Protein AF-A0A7X7YEC4-F1 (afdb_monomer_lite)

Structure (mmCIF, N/CA/C/O backbone):
data_AF-A0A7X7YEC4-F1
#
_entry.id   AF-A0A7X7YEC4-F1
#
loop_
_atom_site.group_PDB
_atom_site.id
_atom_site.type_symbol
_atom_site.label_atom_id
_atom_site.label_alt_id
_atom_site.label_comp_id
_atom_site.label_asym_id
_atom_site.label_entity_id
_atom_site.label_seq_id
_atom_site.pdbx_PDB_ins_code
_atom_site.Cartn_x
_atom_site.Cartn_y
_atom_site.Cartn_z
_atom_site.occupancy
_atom_site.B_iso_or_equiv
_atom_site.auth_seq_id
_atom_site.auth_comp_id
_atom_site.auth_asym_id
_atom_site.auth_atom_id
_atom_site.pdbx_PDB_model_num
ATOM 1 N N . MET A 1 1 ? -39.921 -68.768 -5.095 1.00 41.00 1 MET A N 1
ATOM 2 C CA . MET A 1 1 ? -39.157 -67.641 -5.674 1.00 41.00 1 MET A CA 1
ATOM 3 C C . MET A 1 1 ? -39.566 -66.371 -4.944 1.00 41.00 1 MET A C 1
ATOM 5 O O . MET A 1 1 ? -40.728 -65.997 -5.016 1.00 41.00 1 MET A O 1
ATOM 9 N N . ALA A 1 2 ? -38.664 -65.805 -4.141 1.00 40.72 2 ALA A N 1
ATOM 10 C CA . ALA A 1 2 ? -38.937 -64.683 -3.244 1.00 40.72 2 ALA A CA 1
ATOM 11 C C . ALA A 1 2 ? -38.769 -63.335 -3.966 1.00 40.72 2 ALA A C 1
ATOM 13 O O . ALA A 1 2 ? -37.794 -63.126 -4.684 1.00 40.72 2 ALA A O 1
ATOM 14 N N . VAL A 1 3 ? -39.729 -62.431 -3.761 1.00 44.09 3 VAL A N 1
ATOM 15 C CA . VAL A 1 3 ? -39.758 -61.070 -4.314 1.00 44.09 3 VAL A CA 1
ATOM 16 C C . VAL A 1 3 ? -38.951 -60.148 -3.398 1.00 44.09 3 VAL A C 1
ATOM 18 O O . VAL A 1 3 ? -39.354 -59.895 -2.265 1.00 44.09 3 VAL A O 1
ATOM 21 N N . ILE A 1 4 ? -37.818 -59.635 -3.880 1.00 48.47 4 ILE A N 1
ATOM 22 C CA . ILE A 1 4 ? -36.978 -58.679 -3.146 1.00 48.47 4 ILE A CA 1
ATOM 23 C C . ILE A 1 4 ? -37.449 -57.263 -3.507 1.00 48.47 4 ILE A C 1
ATOM 25 O O . ILE A 1 4 ? -37.253 -56.793 -4.627 1.00 48.47 4 ILE A O 1
ATOM 29 N N . ARG A 1 5 ? -38.119 -56.587 -2.566 1.00 48.16 5 ARG A N 1
ATOM 30 C CA . ARG A 1 5 ? -38.525 -55.177 -2.687 1.00 48.16 5 ARG A CA 1
ATOM 31 C C . ARG A 1 5 ? -37.297 -54.277 -2.506 1.00 48.16 5 ARG A C 1
ATOM 33 O 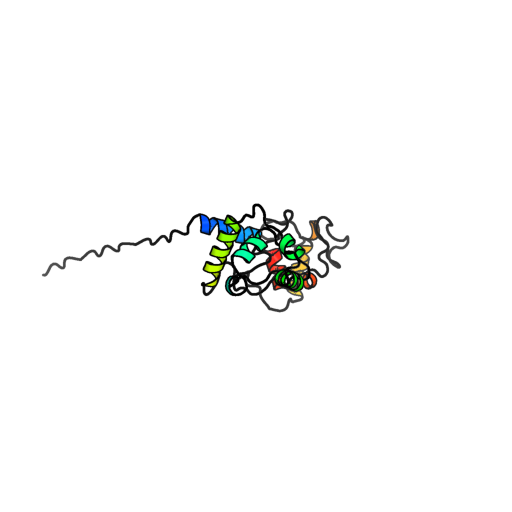O . ARG A 1 5 ? -36.732 -54.221 -1.420 1.00 48.16 5 ARG A O 1
ATOM 40 N N . GLY A 1 6 ? -36.895 -53.576 -3.566 1.00 44.16 6 GLY A N 1
ATOM 41 C CA . GLY A 1 6 ? -35.805 -52.599 -3.538 1.00 44.16 6 GLY A CA 1
ATOM 42 C C . GLY A 1 6 ? -36.186 -51.332 -2.768 1.00 44.16 6 GLY A C 1
ATOM 43 O O . GLY A 1 6 ? -37.121 -50.625 -3.143 1.00 44.16 6 GLY A O 1
ATOM 44 N N . ALA A 1 7 ? -35.452 -51.040 -1.695 1.0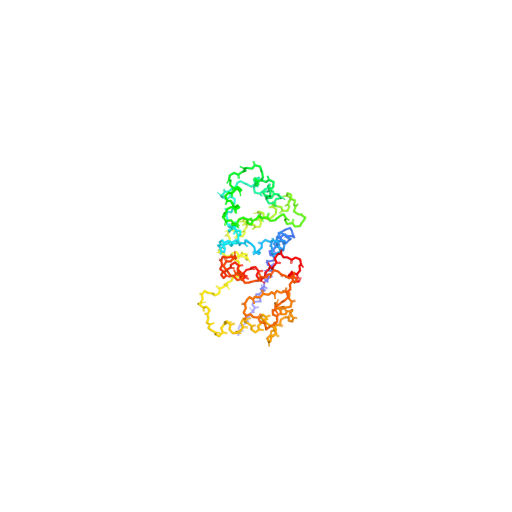0 52.66 7 ALA A N 1
ATOM 45 C CA . ALA A 1 7 ? -35.546 -49.787 -0.956 1.00 52.66 7 ALA A CA 1
ATOM 46 C C . ALA A 1 7 ? -34.866 -48.662 -1.755 1.00 52.66 7 ALA A C 1
ATOM 48 O O . ALA A 1 7 ? -33.662 -48.698 -2.007 1.00 52.66 7 ALA A O 1
ATOM 49 N N . ARG A 1 8 ? -35.647 -47.663 -2.175 1.00 54.94 8 ARG A N 1
ATOM 50 C CA . ARG A 1 8 ? -35.142 -46.446 -2.822 1.00 54.94 8 ARG A CA 1
ATOM 51 C C . ARG A 1 8 ? -34.630 -45.505 -1.732 1.00 54.94 8 ARG A C 1
ATOM 53 O O . ARG A 1 8 ? -35.426 -44.878 -1.041 1.00 54.94 8 ARG A O 1
ATOM 60 N N . TRP A 1 9 ? -33.314 -45.421 -1.575 1.00 53.31 9 TRP A N 1
ATOM 61 C CA . TRP A 1 9 ? -32.673 -44.423 -0.722 1.00 53.31 9 TRP A CA 1
ATOM 62 C C . TRP A 1 9 ? -32.747 -43.062 -1.418 1.00 53.31 9 TRP A C 1
ATOM 64 O O . TRP A 1 9 ? -32.084 -42.832 -2.428 1.00 53.31 9 TRP A O 1
ATOM 74 N N . ALA A 1 10 ? -33.600 -42.174 -0.912 1.00 52.94 10 ALA A N 1
ATOM 75 C CA . ALA A 1 10 ? -33.627 -40.781 -1.330 1.00 52.94 10 ALA A CA 1
ATOM 76 C C . ALA A 1 10 ? -32.397 -40.073 -0.740 1.00 52.94 10 ALA A C 1
ATOM 78 O O . ALA A 1 10 ? -32.320 -39.846 0.465 1.00 52.94 10 ALA A O 1
ATOM 79 N N . VAL A 1 11 ? -31.420 -39.753 -1.587 1.00 54.28 11 VAL A N 1
ATOM 80 C CA . VAL A 1 11 ? -30.286 -38.899 -1.219 1.00 54.28 11 VAL A CA 1
ATOM 81 C C . VAL A 1 11 ? -30.794 -37.460 -1.172 1.00 54.28 11 VAL A C 1
ATOM 83 O O . VAL A 1 11 ? -31.031 -36.841 -2.207 1.00 54.28 11 VAL A O 1
ATOM 86 N N . ALA A 1 12 ? -31.007 -36.938 0.034 1.00 54.22 12 ALA A N 1
ATOM 87 C CA . ALA A 1 12 ? -31.274 -35.523 0.245 1.00 54.22 12 ALA A CA 1
ATOM 88 C C . ALA A 1 12 ? -29.958 -34.746 0.089 1.00 54.22 12 ALA A C 1
ATOM 90 O O . ALA A 1 12 ? -29.072 -34.823 0.940 1.00 54.22 12 ALA A O 1
ATOM 91 N N . VAL A 1 13 ? -29.819 -34.012 -1.014 1.00 58.22 13 VAL A N 1
ATOM 92 C CA . VAL A 1 13 ? -28.734 -33.044 -1.203 1.00 58.22 13 VAL A CA 1
ATOM 93 C C . VAL A 1 13 ? -29.042 -31.835 -0.321 1.00 58.22 13 VAL A C 1
ATOM 95 O O . VAL A 1 13 ? -29.882 -31.004 -0.657 1.00 58.22 13 VAL A O 1
ATOM 98 N N . VAL A 1 14 ? -28.389 -31.756 0.837 1.00 55.03 14 VAL A N 1
ATOM 99 C CA . VAL A 1 14 ? -28.423 -30.567 1.693 1.00 55.03 14 VAL A CA 1
ATOM 100 C C . VAL A 1 14 ? -27.434 -29.556 1.116 1.00 55.03 14 VAL A C 1
ATOM 102 O O . VAL A 1 14 ? -26.225 -29.666 1.310 1.00 55.03 14 VAL A O 1
ATOM 105 N N . LEU A 1 15 ? -27.949 -28.577 0.372 1.00 53.06 15 LEU A N 1
ATOM 106 C CA . LEU A 1 15 ? -27.197 -27.390 -0.031 1.00 53.06 15 LEU A CA 1
ATOM 107 C C . LEU A 1 15 ? -26.977 -26.507 1.204 1.00 53.06 15 LEU A C 1
ATOM 109 O O . LEU A 1 15 ? -27.821 -25.685 1.554 1.00 53.06 15 LEU A O 1
ATOM 113 N N . VAL A 1 16 ? -25.838 -26.676 1.877 1.00 51.78 16 VAL A N 1
ATOM 114 C CA . VAL A 1 16 ? -25.361 -25.716 2.882 1.00 51.78 16 VAL A CA 1
ATOM 115 C C . VAL A 1 16 ? -24.754 -24.527 2.135 1.00 51.78 16 VAL A C 1
ATOM 117 O O . VAL A 1 16 ? -23.555 -24.475 1.879 1.00 51.78 16 VAL A O 1
ATOM 120 N N . ALA A 1 17 ? -25.599 -23.580 1.732 1.00 55.56 17 ALA A N 1
ATOM 121 C CA . ALA A 1 17 ? -25.149 -22.274 1.270 1.00 55.56 17 ALA A CA 1
ATOM 122 C C . ALA A 1 17 ? -24.774 -21.438 2.502 1.00 55.56 17 ALA A C 1
ATOM 124 O O . ALA A 1 17 ? -25.644 -20.941 3.217 1.00 55.56 17 ALA A O 1
ATOM 125 N N . GLY A 1 18 ? -23.476 -21.324 2.787 1.00 55.34 18 GLY A N 1
ATOM 126 C CA . GLY A 1 18 ? -22.981 -20.400 3.803 1.00 55.34 18 GLY A CA 1
ATOM 127 C C . GLY A 1 18 ? -23.327 -18.968 3.400 1.00 55.34 18 GLY A C 1
ATOM 128 O O . GLY A 1 18 ? -22.786 -18.454 2.423 1.00 55.34 18 GLY A O 1
ATOM 129 N N . ALA A 1 19 ? -24.245 -18.332 4.127 1.00 57.25 19 ALA A N 1
ATOM 130 C CA . ALA A 1 19 ? -24.592 -16.933 3.924 1.00 57.25 19 ALA A CA 1
ATOM 131 C C . ALA A 1 19 ? -23.435 -16.051 4.414 1.00 57.25 19 ALA A C 1
ATOM 133 O O . ALA A 1 19 ? -23.373 -15.670 5.582 1.00 57.25 19 ALA A O 1
ATOM 134 N N . VAL A 1 20 ? -22.492 -15.742 3.524 1.00 62.94 20 VAL A N 1
ATOM 135 C CA . VAL A 1 20 ? -21.566 -14.629 3.746 1.00 62.94 20 VAL A CA 1
ATOM 136 C C . VAL A 1 20 ? -22.413 -13.358 3.715 1.00 62.94 20 VAL A C 1
ATOM 138 O O . VAL A 1 20 ? -23.165 -13.139 2.767 1.00 62.94 20 VAL A O 1
ATOM 141 N N . SER A 1 21 ? -22.368 -12.556 4.780 1.00 73.19 21 SER A N 1
ATOM 142 C CA . SER A 1 21 ? -23.173 -11.337 4.849 1.00 73.19 21 SER A CA 1
ATOM 143 C C . SER A 1 21 ? -22.759 -10.365 3.739 1.00 73.19 21 SER A C 1
ATOM 145 O O . SER A 1 21 ? -21.578 -10.260 3.405 1.00 73.19 21 SER A O 1
ATOM 147 N N . ALA A 1 22 ? -23.715 -9.609 3.194 1.00 73.94 22 ALA A N 1
ATOM 148 C CA . ALA A 1 22 ? -23.429 -8.591 2.179 1.00 73.94 22 ALA A CA 1
ATOM 149 C C . ALA A 1 22 ? -22.379 -7.566 2.659 1.00 73.94 22 ALA A C 1
ATOM 151 O O . ALA A 1 22 ? -21.564 -7.094 1.876 1.00 73.94 22 ALA A O 1
ATOM 152 N N . ALA A 1 23 ? -22.343 -7.280 3.966 1.00 73.50 23 ALA A N 1
ATOM 153 C CA . ALA A 1 23 ? -21.337 -6.415 4.581 1.00 73.50 23 ALA A CA 1
ATOM 154 C C . ALA A 1 23 ? -19.917 -7.016 4.551 1.00 73.50 23 ALA A C 1
ATOM 156 O O . ALA A 1 23 ? -18.946 -6.286 4.374 1.00 73.50 23 ALA A O 1
ATOM 157 N N . ALA A 1 24 ? -19.780 -8.338 4.703 1.00 76.75 24 ALA A N 1
ATOM 158 C CA . ALA A 1 24 ? -18.485 -9.009 4.599 1.00 76.75 24 ALA A CA 1
ATOM 159 C C . ALA A 1 24 ? -17.980 -9.052 3.148 1.00 76.75 24 ALA A C 1
ATOM 161 O O . ALA A 1 24 ? -16.780 -8.919 2.914 1.00 76.75 24 ALA A O 1
ATOM 162 N N . GLN A 1 25 ? -18.888 -9.194 2.177 1.00 81.81 25 GLN A N 1
ATOM 163 C CA . GLN A 1 25 ? -18.552 -9.108 0.752 1.00 81.81 25 GLN A CA 1
ATOM 164 C C . GLN A 1 25 ? -18.110 -7.689 0.365 1.00 81.81 25 GLN A C 1
ATOM 166 O O . GLN A 1 25 ? -17.049 -7.536 -0.233 1.00 81.81 25 GLN A O 1
ATOM 171 N N . ASP A 1 26 ? -18.844 -6.658 0.799 1.00 91.94 26 ASP A N 1
ATOM 172 C CA . ASP A 1 26 ? -18.476 -5.250 0.576 1.00 91.94 26 ASP A CA 1
ATOM 173 C C . ASP A 1 26 ? -17.087 -4.918 1.149 1.00 91.94 26 ASP A C 1
ATOM 175 O O . ASP A 1 26 ? -16.242 -4.340 0.465 1.00 91.94 26 ASP A O 1
ATOM 179 N N . ALA A 1 27 ? -16.799 -5.358 2.380 1.00 94.81 27 ALA A N 1
ATOM 180 C CA . ALA A 1 27 ? -15.486 -5.166 2.990 1.00 94.81 27 ALA A CA 1
ATOM 181 C C . ALA A 1 27 ? -14.369 -5.874 2.204 1.00 94.81 27 ALA A C 1
ATOM 183 O O . ALA A 1 27 ? -13.291 -5.304 2.022 1.00 94.81 27 ALA A O 1
ATOM 184 N N . ALA A 1 28 ? -14.617 -7.099 1.728 1.00 95.31 28 ALA A N 1
ATOM 185 C CA . ALA A 1 28 ? -13.653 -7.857 0.938 1.00 95.31 28 ALA A CA 1
ATOM 186 C C . ALA A 1 28 ? -13.338 -7.161 -0.393 1.00 95.31 28 ALA A C 1
ATOM 188 O O . ALA A 1 28 ? -12.165 -6.960 -0.708 1.00 95.31 28 ALA A O 1
ATOM 189 N N . ASP A 1 29 ? -14.355 -6.732 -1.138 1.00 93.88 29 ASP A N 1
ATOM 190 C CA . ASP A 1 29 ? -14.183 -6.034 -2.417 1.00 93.88 29 ASP A CA 1
ATOM 191 C C . ASP A 1 29 ? -13.498 -4.676 -2.234 1.00 93.88 29 ASP A C 1
ATOM 193 O O . ASP A 1 29 ? -12.586 -4.308 -2.988 1.00 93.88 29 ASP A O 1
ATOM 197 N N . TYR A 1 30 ? -13.858 -3.957 -1.169 1.00 94.44 30 TYR A N 1
ATOM 198 C CA . TYR A 1 30 ? -13.187 -2.719 -0.806 1.00 94.44 30 TYR A CA 1
ATOM 199 C C . TYR A 1 30 ? -11.705 -2.953 -0.491 1.00 94.44 30 TYR A C 1
ATOM 201 O O . TYR A 1 30 ? -10.853 -2.198 -0.967 1.00 94.44 30 TYR A O 1
ATOM 209 N N . PHE A 1 31 ? -11.377 -4.003 0.269 1.00 95.50 31 PHE A N 1
ATOM 210 C CA . PHE A 1 31 ? -9.995 -4.359 0.587 1.00 95.50 31 PHE A CA 1
ATOM 211 C C . PHE A 1 31 ? -9.204 -4.726 -0.677 1.00 95.50 31 PHE A C 1
ATOM 213 O O . PHE A 1 31 ? -8.092 -4.226 -0.867 1.00 95.50 31 PHE A O 1
ATOM 220 N N . ARG A 1 32 ? -9.786 -5.535 -1.579 1.00 91.88 32 ARG A N 1
ATOM 221 C CA . ARG A 1 32 ? -9.185 -5.880 -2.885 1.00 91.88 32 ARG A CA 1
ATOM 222 C C . ARG A 1 32 ? -8.853 -4.645 -3.706 1.00 91.88 32 ARG A C 1
ATOM 224 O O . ARG A 1 32 ? -7.818 -4.609 -4.352 1.00 91.88 32 ARG A O 1
ATOM 231 N N . THR A 1 33 ? -9.717 -3.642 -3.668 1.00 90.06 33 THR A N 1
ATOM 232 C CA . THR A 1 33 ? -9.556 -2.445 -4.498 1.00 90.06 33 THR A CA 1
ATOM 233 C C . THR A 1 33 ? -8.567 -1.450 -3.889 1.00 90.06 33 THR A C 1
ATOM 235 O O . THR A 1 33 ? -7.824 -0.798 -4.614 1.00 90.06 33 THR A O 1
ATOM 238 N N . ASN A 1 34 ? -8.538 -1.320 -2.558 1.00 92.31 34 ASN A N 1
ATOM 239 C CA . ASN A 1 34 ? -7.886 -0.181 -1.902 1.00 92.31 34 ASN A CA 1
ATOM 240 C C . ASN A 1 34 ? -6.696 -0.545 -1.002 1.00 92.31 34 ASN A C 1
ATOM 242 O O . ASN A 1 34 ? -5.986 0.355 -0.557 1.00 92.31 34 ASN A O 1
ATOM 246 N N . CYS A 1 35 ? -6.485 -1.825 -0.681 1.00 94.44 35 CYS A N 1
ATOM 247 C CA . CYS A 1 35 ? -5.524 -2.230 0.353 1.00 94.44 35 CYS A CA 1
ATOM 248 C C . CYS A 1 35 ? -4.440 -3.187 -0.163 1.00 94.44 35 CYS A C 1
ATOM 250 O O . CYS A 1 35 ? -3.283 -3.076 0.250 1.00 94.44 35 CYS A O 1
ATOM 252 N N . VAL A 1 36 ? -4.776 -4.096 -1.087 1.00 92.88 36 VAL A N 1
ATOM 253 C CA . VAL A 1 36 ? -3.872 -5.188 -1.520 1.00 92.88 36 VAL A CA 1
ATOM 254 C C . VAL A 1 36 ? -2.616 -4.723 -2.256 1.00 92.88 36 VAL A C 1
ATOM 256 O O . VAL A 1 36 ? -1.632 -5.453 -2.310 1.00 92.88 36 VAL A O 1
ATOM 259 N N . SER A 1 37 ? -2.612 -3.500 -2.793 1.00 89.38 37 SER A N 1
ATOM 260 C CA . SER A 1 37 ? -1.435 -2.913 -3.445 1.00 89.38 37 SER A CA 1
ATOM 261 C C . SER A 1 37 ? -0.267 -2.708 -2.474 1.00 89.38 37 SER A C 1
ATOM 263 O O . SER A 1 37 ? 0.890 -2.635 -2.889 1.00 89.38 37 SER A O 1
ATOM 265 N N . CYS A 1 38 ? -0.577 -2.572 -1.182 1.00 92.81 38 CYS A N 1
ATOM 266 C CA . CYS A 1 38 ? 0.375 -2.219 -0.134 1.00 92.81 38 CYS A CA 1
ATOM 267 C C . CYS A 1 38 ? 0.369 -3.196 1.041 1.00 92.81 38 CYS A C 1
ATOM 269 O O . CYS A 1 38 ? 1.345 -3.219 1.785 1.00 92.81 38 CYS A O 1
ATOM 271 N N . HIS A 1 39 ? -0.697 -3.973 1.223 1.00 95.56 39 HIS A N 1
ATOM 272 C CA . HIS A 1 39 ? -0.878 -4.863 2.362 1.00 95.56 39 HIS A CA 1
ATOM 273 C C . HIS A 1 39 ? -1.221 -6.281 1.918 1.00 95.56 39 HIS A C 1
ATOM 275 O O . HIS A 1 39 ? -1.916 -6.495 0.930 1.00 95.56 39 HIS A O 1
ATOM 281 N N . THR A 1 40 ? -0.786 -7.247 2.715 1.00 95.88 40 THR A N 1
ATOM 282 C CA . THR A 1 40 ? -1.257 -8.633 2.665 1.00 95.88 40 THR A CA 1
ATOM 283 C C . THR A 1 40 ? -1.861 -9.006 4.017 1.00 95.88 40 THR A C 1
ATOM 285 O O . THR A 1 40 ? -1.703 -8.280 5.005 1.00 95.88 40 THR A O 1
ATOM 288 N N . ILE A 1 41 ? -2.541 -10.149 4.067 1.00 97.25 41 ILE A N 1
ATOM 289 C CA . ILE A 1 41 ? -2.948 -10.799 5.313 1.00 97.25 41 ILE A CA 1
ATOM 290 C C . ILE A 1 41 ? -2.288 -12.179 5.347 1.00 97.25 41 ILE A C 1
ATOM 292 O O . ILE A 1 41 ? -2.712 -13.100 4.657 1.00 97.25 41 ILE A O 1
ATOM 296 N N . GLY A 1 42 ? -1.210 -12.323 6.117 1.00 95.38 42 GLY A N 1
ATOM 297 C CA . GLY A 1 42 ? -0.456 -13.573 6.248 1.00 95.38 42 GLY A CA 1
ATOM 298 C C . GLY A 1 42 ? 0.458 -13.880 5.060 1.00 95.38 42 GLY A C 1
ATOM 299 O O . GLY A 1 42 ? 0.980 -14.987 4.967 1.00 95.38 42 GLY A O 1
ATOM 300 N N . GLY A 1 43 ? 0.648 -12.911 4.166 1.00 91.94 43 GLY A N 1
ATOM 301 C CA . GLY A 1 43 ? 1.521 -12.988 2.998 1.00 91.94 43 GLY A CA 1
ATOM 302 C C . GLY A 1 43 ? 2.919 -12.418 3.227 1.00 91.94 43 GLY A C 1
ATOM 303 O O . GLY A 1 43 ? 3.741 -12.399 2.316 1.00 91.94 43 GLY A O 1
ATOM 304 N N . GLY A 1 44 ? 3.197 -11.885 4.406 1.00 91.88 44 GLY A N 1
ATOM 305 C CA . GLY A 1 44 ? 4.401 -11.126 4.692 1.00 91.88 44 GLY A CA 1
ATOM 306 C C . GLY A 1 44 ? 4.324 -9.669 4.232 1.00 91.88 44 GLY A C 1
ATOM 307 O O . GLY A 1 44 ? 3.469 -9.249 3.451 1.00 91.88 44 GLY A O 1
ATOM 308 N N . ARG A 1 45 ? 5.266 -8.883 4.752 1.00 91.50 45 ARG A N 1
ATOM 309 C CA . ARG A 1 45 ? 5.353 -7.434 4.560 1.00 91.50 45 ARG A CA 1
ATOM 310 C C . ARG A 1 45 ? 5.507 -7.048 3.082 1.00 91.50 45 ARG A C 1
ATOM 312 O O . ARG A 1 45 ? 6.261 -7.690 2.352 1.00 91.50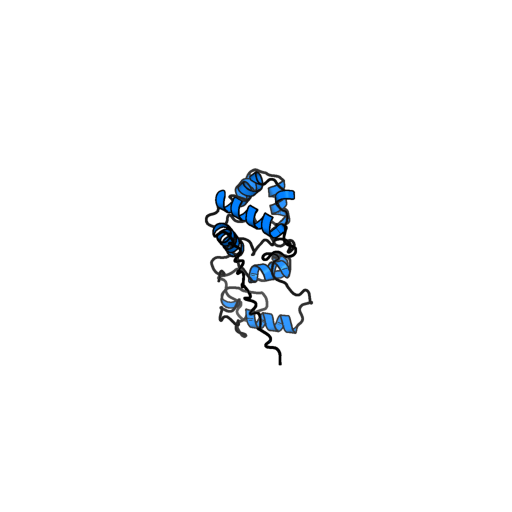 45 ARG A O 1
ATOM 319 N N . LEU A 1 46 ? 4.861 -5.943 2.697 1.00 91.31 46 LEU A N 1
ATOM 320 C CA . LEU A 1 46 ? 5.082 -5.255 1.426 1.00 91.31 46 LEU A CA 1
ATOM 321 C C . LEU A 1 46 ? 5.602 -3.821 1.661 1.00 91.31 46 LEU A C 1
ATOM 323 O O . LEU A 1 46 ? 6.486 -3.601 2.491 1.00 91.31 46 LEU A O 1
ATOM 327 N N . THR A 1 47 ? 5.062 -2.823 0.952 1.00 90.56 47 THR A N 1
ATOM 328 C CA . THR A 1 47 ? 5.237 -1.406 1.305 1.00 90.56 47 THR A CA 1
ATOM 329 C C . THR A 1 47 ? 4.637 -1.126 2.684 1.00 90.56 47 THR A C 1
ATOM 331 O O . THR A 1 47 ? 5.302 -0.542 3.538 1.00 90.56 47 THR A O 1
ATOM 334 N N . GLY A 1 48 ? 3.406 -1.589 2.917 1.00 93.31 48 GLY A N 1
ATOM 335 C CA . GLY A 1 48 ? 2.770 -1.612 4.227 1.00 93.31 48 GLY A CA 1
ATOM 336 C C . GLY A 1 48 ? 3.085 -2.901 5.000 1.00 93.31 48 GLY A C 1
ATOM 337 O O . GLY A 1 48 ? 3.552 -3.892 4.423 1.00 93.31 48 GLY A O 1
ATOM 338 N N . PRO A 1 49 ? 2.848 -2.915 6.323 1.00 95.56 49 PRO A N 1
ATOM 339 C CA . PRO A 1 49 ? 2.956 -4.129 7.125 1.00 95.56 49 PRO A CA 1
ATOM 340 C C . PRO A 1 49 ? 1.941 -5.195 6.692 1.00 95.56 49 PRO A C 1
ATOM 342 O O . PRO A 1 49 ? 0.859 -4.878 6.194 1.00 95.56 49 PRO A O 1
ATOM 345 N N . ASP A 1 50 ? 2.276 -6.456 6.958 1.00 97.00 50 ASP A N 1
ATOM 346 C CA . ASP A 1 50 ? 1.301 -7.547 6.932 1.00 97.00 50 ASP A CA 1
ATOM 347 C C . ASP A 1 50 ? 0.239 -7.313 8.017 1.00 97.00 50 ASP A C 1
ATOM 349 O O . ASP A 1 50 ? 0.563 -6.903 9.136 1.00 97.00 50 ASP A O 1
ATOM 353 N N . LEU A 1 51 ? -1.030 -7.533 7.684 1.00 98.19 51 LEU A N 1
ATOM 354 C CA . LEU A 1 51 ? -2.162 -7.236 8.560 1.00 98.19 51 LEU A CA 1
ATOM 355 C C . LEU A 1 51 ? -2.647 -8.441 9.370 1.00 98.19 51 LEU A C 1
ATOM 357 O O . LEU A 1 51 ? -3.510 -8.269 10.230 1.00 98.19 51 LEU A O 1
ATOM 361 N N . LYS A 1 52 ? -2.080 -9.635 9.167 1.00 98.00 52 LYS A N 1
ATOM 362 C CA . LYS A 1 52 ? -2.406 -10.813 9.971 1.00 98.00 52 LYS A CA 1
ATOM 363 C C . LYS A 1 52 ? -2.182 -10.513 11.441 1.00 98.00 52 LYS A C 1
ATOM 365 O O . LYS A 1 52 ? -1.131 -9.994 11.822 1.00 98.00 52 LYS A O 1
ATOM 370 N N . ASP A 1 53 ? -3.203 -10.786 12.242 1.00 97.62 53 ASP A N 1
ATOM 371 C CA . ASP A 1 53 ? -3.223 -10.563 13.686 1.00 97.62 53 ASP A CA 1
ATOM 372 C C . ASP A 1 53 ? -2.894 -9.113 14.094 1.00 97.62 53 ASP A C 1
ATOM 374 O O . ASP A 1 53 ? -2.295 -8.880 15.143 1.00 97.62 53 ASP A O 1
ATOM 378 N N . VAL A 1 54 ? -3.255 -8.106 13.285 1.00 97.81 54 VAL A N 1
ATOM 379 C CA . VAL A 1 54 ? -2.936 -6.692 13.579 1.00 97.81 54 VAL A CA 1
ATOM 380 C C . VAL A 1 54 ? -3.464 -6.206 14.932 1.00 97.81 54 VAL A C 1
ATOM 382 O O . VAL A 1 54 ? -2.778 -5.443 15.610 1.00 97.81 54 VAL A O 1
ATOM 385 N N . GLU A 1 55 ? -4.611 -6.716 15.381 1.00 97.25 55 GLU A N 1
ATOM 386 C CA . GLU A 1 55 ? -5.205 -6.374 16.682 1.00 97.25 55 GLU A CA 1
ATOM 387 C C . GLU A 1 55 ? -4.408 -6.917 17.883 1.00 97.25 55 GLU A C 1
ATOM 389 O O . GLU A 1 55 ? -4.602 -6.465 19.006 1.00 97.25 55 GLU A O 1
ATOM 394 N N . SER A 1 56 ? -3.462 -7.838 17.662 1.00 96.75 56 SER A N 1
ATOM 395 C CA . SER A 1 56 ? -2.495 -8.249 18.693 1.00 96.75 56 SER A CA 1
ATOM 396 C C . SER A 1 56 ? -1.363 -7.234 18.886 1.00 96.75 56 SER A C 1
ATOM 398 O O . SER A 1 56 ? -0.698 -7.233 19.920 1.00 96.75 56 SER A O 1
ATOM 400 N N . ARG A 1 57 ? -1.124 -6.368 17.890 1.00 95.12 57 ARG A N 1
ATOM 401 C CA . ARG A 1 57 ? -0.023 -5.393 17.888 1.00 95.12 57 ARG A CA 1
ATOM 402 C C . ARG A 1 57 ? -0.470 -3.993 18.284 1.00 95.12 57 ARG A C 1
ATOM 404 O O . ARG A 1 57 ? 0.362 -3.204 18.730 1.00 95.12 57 ARG A O 1
ATOM 411 N N . LYS A 1 58 ? -1.747 -3.665 18.085 1.00 96.62 58 LYS A N 1
ATOM 412 C CA . LYS A 1 58 ? -2.302 -2.350 18.401 1.00 96.62 58 LYS A CA 1
ATOM 413 C C . LYS A 1 58 ? -3.796 -2.438 18.680 1.00 96.62 58 LYS A C 1
ATOM 415 O O . LYS A 1 58 ? -4.485 -3.294 18.134 1.00 96.62 58 LYS A O 1
ATOM 420 N N . ASP A 1 59 ? -4.287 -1.554 19.539 1.00 96.88 59 ASP A N 1
ATOM 421 C CA . ASP A 1 59 ? -5.680 -1.553 19.953 1.00 96.88 59 ASP A CA 1
ATOM 422 C C . ASP A 1 59 ? -6.619 -1.153 18.807 1.00 96.88 59 ASP A C 1
ATOM 424 O O . ASP A 1 59 ? -6.304 -0.321 17.951 1.00 96.88 59 ASP A O 1
ATOM 428 N N . ARG A 1 60 ? -7.810 -1.755 18.805 1.00 97.75 60 ARG A N 1
ATOM 429 C CA . ARG A 1 60 ? -8.800 -1.573 17.741 1.00 97.75 60 ARG A CA 1
ATOM 430 C C . ARG A 1 60 ? -9.236 -0.116 17.578 1.00 97.75 60 ARG A C 1
ATOM 432 O O . ARG A 1 60 ? -9.446 0.330 16.454 1.00 97.75 60 ARG A O 1
ATOM 439 N N . ALA A 1 61 ? -9.357 0.637 18.672 1.00 97.75 61 ALA A N 1
ATOM 440 C CA . ALA A 1 61 ? -9.762 2.042 18.623 1.00 97.75 61 ALA A CA 1
ATOM 441 C C . ALA A 1 61 ? -8.709 2.907 17.912 1.00 97.75 61 ALA A C 1
ATOM 443 O O . ALA A 1 61 ? -9.043 3.713 17.036 1.00 97.75 61 ALA A O 1
ATOM 444 N N . TRP A 1 62 ? -7.432 2.687 18.224 1.00 98.25 62 TRP A N 1
ATOM 445 C CA . TRP A 1 62 ? -6.324 3.306 17.513 1.00 98.25 62 TRP A CA 1
ATOM 446 C C . TRP A 1 62 ? -6.304 2.890 16.045 1.00 98.25 62 TRP A C 1
ATOM 448 O O . TRP A 1 62 ? -6.176 3.755 15.186 1.00 98.25 62 TRP A O 1
ATOM 458 N N . LEU A 1 63 ? -6.501 1.604 15.729 1.00 98.38 63 LEU A N 1
ATOM 459 C CA . LEU A 1 63 ? -6.527 1.123 14.342 1.00 98.38 63 LEU A CA 1
ATOM 460 C C . LEU A 1 63 ? -7.646 1.784 13.530 1.00 98.38 63 LEU A C 1
ATOM 462 O O . LEU A 1 63 ? -7.396 2.265 12.428 1.00 98.38 63 LEU A O 1
ATOM 466 N N . VAL A 1 64 ? -8.855 1.889 14.087 1.00 98.12 64 VAL A N 1
ATOM 467 C CA . VAL A 1 64 ? -9.974 2.607 13.457 1.00 98.12 64 VAL A CA 1
ATOM 468 C C . VAL A 1 64 ? -9.623 4.077 13.213 1.00 98.12 64 VAL A C 1
ATOM 470 O O . VAL A 1 64 ? -9.942 4.620 12.155 1.00 98.12 64 VAL A O 1
ATOM 473 N N . THR A 1 65 ? -8.952 4.729 14.162 1.00 97.69 65 THR A N 1
ATOM 474 C CA . THR A 1 65 ? -8.523 6.132 14.026 1.00 97.69 65 THR A CA 1
ATOM 475 C C . THR A 1 65 ? -7.455 6.282 12.943 1.00 97.69 65 THR A C 1
ATOM 477 O O . THR A 1 65 ? -7.581 7.126 12.055 1.00 97.69 65 THR A O 1
ATOM 480 N N . TYR A 1 66 ? -6.441 5.415 12.968 1.00 98.06 66 TYR A N 1
ATOM 481 C CA . TYR A 1 66 ? -5.343 5.420 12.013 1.00 98.06 66 TYR A CA 1
ATOM 482 C C . TYR A 1 66 ? -5.840 5.162 10.594 1.00 98.06 66 TYR A C 1
ATOM 484 O O . TYR A 1 66 ? -5.512 5.930 9.705 1.00 98.06 66 TYR A O 1
ATOM 492 N N . ILE A 1 67 ? -6.691 4.155 10.373 1.00 97.69 67 ILE A N 1
ATOM 493 C CA . ILE A 1 67 ? -7.228 3.821 9.042 1.00 97.69 67 ILE A CA 1
ATOM 494 C C . ILE A 1 67 ? -8.025 4.988 8.434 1.00 97.69 67 ILE A C 1
ATOM 496 O O . ILE A 1 67 ? -7.984 5.193 7.221 1.00 97.69 67 ILE A O 1
ATOM 500 N N . GLN A 1 68 ? -8.727 5.773 9.256 1.00 97.50 68 GLN A N 1
ATOM 501 C CA . GLN A 1 68 ? -9.494 6.930 8.788 1.00 97.50 68 GLN A CA 1
ATOM 502 C C . GLN A 1 68 ? -8.609 8.119 8.409 1.00 97.50 68 GLN A C 1
ATOM 504 O O . GLN A 1 68 ? -8.875 8.788 7.408 1.00 97.50 68 GLN A O 1
ATOM 509 N N . ASN A 1 69 ? -7.562 8.400 9.186 1.00 96.62 69 ASN A N 1
ATOM 510 C CA . ASN A 1 69 ? -6.671 9.523 8.912 1.00 96.62 69 ASN A CA 1
ATOM 511 C C . ASN A 1 69 ? -5.229 9.235 9.364 1.00 96.62 69 ASN A C 1
ATOM 513 O O . ASN A 1 69 ? -4.793 9.733 10.406 1.00 96.62 69 ASN A O 1
ATOM 517 N N . PRO A 1 70 ? -4.462 8.465 8.569 1.00 97.00 70 PRO A N 1
ATOM 518 C CA . PRO A 1 70 ? -3.117 8.043 8.955 1.00 97.00 70 PRO A CA 1
ATOM 519 C C . PRO A 1 70 ? -2.185 9.240 9.143 1.00 97.00 70 PRO A C 1
ATOM 521 O O . PRO A 1 70 ? -1.390 9.279 10.081 1.00 97.00 70 PRO A O 1
ATOM 524 N N . LYS A 1 71 ? -2.326 10.255 8.277 1.00 96.62 71 LYS A N 1
ATOM 525 C CA . LYS A 1 71 ? -1.535 11.484 8.334 1.00 96.62 71 LYS A CA 1
ATOM 526 C C . LYS A 1 71 ? -1.756 12.247 9.638 1.00 96.62 71 LYS A C 1
ATOM 528 O O . LYS A 1 71 ? -0.775 12.657 10.240 1.00 96.62 71 LYS A O 1
ATOM 533 N N . ALA A 1 72 ? -2.997 12.404 10.101 1.00 97.44 72 ALA A N 1
ATOM 534 C CA . ALA A 1 72 ? -3.253 13.111 11.357 1.00 97.44 72 ALA A CA 1
ATOM 535 C C . ALA A 1 72 ? -2.627 12.406 12.571 1.00 97.44 72 ALA A C 1
ATOM 537 O O . ALA A 1 72 ? -2.115 13.082 13.458 1.00 97.44 72 ALA A O 1
ATOM 538 N N . VAL A 1 73 ? -2.622 11.068 12.600 1.00 97.94 73 VAL A N 1
ATOM 539 C CA . VAL A 1 73 ? -1.982 10.302 13.688 1.00 97.94 73 VAL A CA 1
ATOM 540 C C . VAL A 1 73 ? -0.451 10.399 13.622 1.00 97.94 73 VAL A C 1
ATOM 542 O O . VAL A 1 73 ? 0.216 10.456 14.651 1.00 97.94 73 VAL A O 1
ATOM 545 N N . ILE A 1 74 ? 0.127 10.457 12.419 1.00 97.69 74 ILE A N 1
ATOM 546 C CA . ILE A 1 74 ? 1.561 10.733 12.241 1.00 97.69 74 ILE A CA 1
ATOM 547 C C . ILE A 1 74 ? 1.891 12.155 12.718 1.00 97.69 74 ILE A C 1
ATOM 549 O O . ILE A 1 74 ? 2.806 12.344 13.517 1.00 97.69 74 ILE A O 1
ATOM 553 N N . ASP A 1 75 ? 1.126 13.149 12.263 1.00 97.69 75 ASP A N 1
ATOM 554 C CA . ASP A 1 75 ? 1.343 14.566 12.568 1.00 97.69 75 ASP A CA 1
ATOM 555 C C . ASP A 1 75 ? 1.122 14.884 14.060 1.00 97.69 75 ASP A C 1
ATOM 557 O O . ASP A 1 75 ? 1.701 15.841 14.572 1.00 97.69 75 ASP A O 1
ATOM 561 N N . SER A 1 76 ? 0.339 14.075 14.788 1.00 97.69 76 SER A N 1
ATOM 562 C CA . SER A 1 76 ? 0.187 14.204 16.244 1.00 97.69 76 SER A CA 1
ATOM 563 C C . SER A 1 76 ? 1.417 13.745 17.036 1.00 97.69 76 SER A C 1
ATOM 565 O O . SER A 1 76 ? 1.429 13.875 18.258 1.00 97.69 76 SER A O 1
ATOM 567 N N . GLY A 1 77 ? 2.429 13.176 16.371 1.00 96.94 77 GLY A N 1
ATOM 568 C CA . GLY A 1 77 ? 3.646 12.672 17.006 1.00 96.94 77 GLY A CA 1
ATOM 569 C C . GLY A 1 77 ? 3.493 11.295 17.657 1.00 96.94 77 GLY A C 1
ATOM 570 O O . GLY A 1 77 ? 4.269 10.968 18.554 1.00 96.94 77 GLY A O 1
ATOM 571 N N . ASP A 1 78 ? 2.511 10.480 17.242 1.00 98.19 78 ASP A N 1
ATOM 572 C CA . ASP A 1 78 ? 2.376 9.112 17.755 1.00 98.19 78 ASP A CA 1
ATOM 573 C C . ASP A 1 78 ? 3.629 8.285 17.382 1.00 98.19 78 ASP A C 1
ATOM 575 O O . ASP A 1 78 ? 3.954 8.148 16.196 1.00 98.19 78 ASP A O 1
ATOM 579 N N . PRO A 1 79 ? 4.353 7.714 18.365 1.00 97.69 79 PRO A N 1
ATOM 580 C CA . PRO A 1 79 ? 5.624 7.040 18.101 1.00 97.69 79 PRO A CA 1
ATOM 581 C C . PRO A 1 79 ? 5.457 5.744 17.297 1.00 97.69 79 PRO A C 1
ATOM 583 O O . PRO A 1 79 ? 6.357 5.354 16.552 1.00 97.69 79 PRO A O 1
ATOM 586 N N . TYR A 1 80 ? 4.309 5.071 17.415 1.00 97.50 80 TYR A N 1
ATOM 587 C CA . TYR A 1 80 ? 4.024 3.873 16.633 1.00 97.50 80 TYR A CA 1
ATOM 588 C C . TYR A 1 80 ? 3.729 4.240 15.174 1.00 97.50 80 TYR A C 1
ATOM 590 O O . TYR A 1 80 ? 4.266 3.608 14.266 1.00 97.50 80 TYR A O 1
ATOM 598 N N . ALA A 1 81 ? 2.960 5.305 14.936 1.00 97.69 81 ALA A N 1
ATOM 599 C CA . ALA A 1 81 ? 2.721 5.846 13.600 1.00 97.69 81 ALA A CA 1
ATOM 600 C C . ALA A 1 81 ? 4.012 6.336 12.925 1.00 97.69 81 ALA A C 1
ATOM 602 O O . ALA A 1 81 ? 4.220 6.062 11.742 1.00 97.69 81 ALA A O 1
ATOM 603 N N . ALA A 1 82 ? 4.897 7.003 13.672 1.00 97.50 82 ALA A N 1
ATOM 604 C CA . ALA A 1 82 ? 6.205 7.428 13.174 1.00 97.50 82 ALA A CA 1
ATOM 605 C C . ALA A 1 82 ? 7.062 6.227 12.738 1.00 97.50 82 ALA A C 1
ATOM 607 O O . ALA A 1 82 ? 7.609 6.226 11.635 1.00 97.50 82 ALA A O 1
ATOM 608 N N . LYS A 1 83 ? 7.095 5.161 13.550 1.00 96.94 83 LYS A N 1
ATOM 609 C CA . LYS A 1 83 ? 7.785 3.916 13.194 1.00 96.94 83 LYS A CA 1
ATOM 610 C C . LYS A 1 83 ? 7.192 3.259 11.944 1.00 96.94 83 LYS A C 1
ATOM 612 O O . LYS A 1 83 ? 7.937 2.788 11.091 1.00 96.94 83 LYS A O 1
ATOM 617 N N . LEU A 1 84 ? 5.863 3.238 11.804 1.00 96.62 84 LEU A N 1
ATOM 618 C CA . LEU A 1 84 ? 5.215 2.713 10.595 1.00 96.62 84 LEU A CA 1
ATOM 619 C C . LEU A 1 84 ? 5.642 3.484 9.339 1.00 96.62 84 LEU A C 1
ATOM 621 O O . LEU A 1 84 ? 5.890 2.856 8.310 1.00 96.62 84 LEU A O 1
ATOM 625 N N . LEU A 1 85 ? 5.756 4.813 9.424 1.00 96.50 85 LEU A N 1
ATOM 626 C CA . LEU A 1 85 ? 6.210 5.661 8.320 1.00 96.50 85 LEU A CA 1
ATOM 627 C C . LEU A 1 85 ? 7.675 5.393 7.950 1.00 96.50 85 LEU A C 1
ATOM 629 O O . LEU A 1 85 ? 8.002 5.296 6.765 1.00 96.50 85 LEU A O 1
ATOM 633 N N . GLU A 1 86 ? 8.547 5.252 8.947 1.00 95.56 86 GLU A N 1
ATOM 634 C CA . GLU A 1 86 ? 9.955 4.901 8.745 1.00 95.56 86 GLU A CA 1
ATOM 635 C C . GLU A 1 86 ? 10.091 3.524 8.086 1.00 95.56 86 GLU A C 1
ATOM 637 O O . GLU A 1 86 ? 10.723 3.398 7.035 1.00 95.56 86 GLU A O 1
ATOM 642 N N . ASP A 1 87 ? 9.408 2.511 8.629 1.00 92.88 87 ASP A N 1
ATOM 643 C CA . ASP A 1 87 ? 9.399 1.158 8.073 1.00 92.88 87 ASP A CA 1
ATOM 644 C C . ASP A 1 87 ? 8.843 1.162 6.623 1.00 92.88 87 ASP A C 1
ATOM 646 O O . ASP A 1 87 ? 9.211 0.327 5.789 1.00 92.88 87 ASP A O 1
ATOM 650 N N . ALA A 1 88 ? 7.934 2.092 6.303 1.00 92.50 88 ALA A N 1
ATOM 651 C CA . ALA A 1 88 ? 7.373 2.310 4.967 1.00 92.50 88 ALA A CA 1
ATOM 652 C C . ALA A 1 88 ? 8.244 3.209 4.063 1.00 92.50 88 ALA A C 1
ATOM 654 O O . ALA A 1 88 ? 7.825 3.552 2.958 1.00 92.50 88 ALA A O 1
ATOM 655 N N . ARG A 1 89 ? 9.464 3.574 4.488 1.00 90.62 89 ARG A N 1
ATOM 656 C CA . ARG A 1 89 ? 10.416 4.420 3.740 1.00 90.62 89 ARG A CA 1
ATOM 657 C C . ARG A 1 89 ? 9.834 5.788 3.369 1.00 90.62 89 ARG A C 1
ATOM 659 O O . ARG A 1 89 ? 10.047 6.289 2.267 1.00 90.62 89 ARG A O 1
ATOM 666 N N . GLY A 1 90 ? 9.070 6.378 4.285 1.00 91.31 90 GLY A N 1
ATOM 667 C CA . GLY A 1 90 ? 8.441 7.686 4.098 1.00 91.31 90 GLY A CA 1
ATOM 668 C C . GLY A 1 90 ? 7.151 7.659 3.273 1.00 91.31 90 GLY A C 1
ATOM 669 O O . GLY A 1 90 ? 6.566 8.715 3.035 1.00 91.31 90 GLY A O 1
ATOM 670 N N . VAL A 1 91 ? 6.672 6.483 2.851 1.00 91.12 91 VAL A N 1
ATOM 671 C CA . VAL A 1 91 ? 5.369 6.359 2.188 1.00 91.12 91 VAL A CA 1
ATOM 672 C C . VAL A 1 91 ? 4.264 6.417 3.240 1.00 91.12 91 VAL A C 1
ATOM 674 O O . VAL A 1 91 ? 4.084 5.492 4.029 1.00 91.12 91 VAL A O 1
ATOM 677 N N . ILE A 1 92 ? 3.504 7.511 3.242 1.00 93.69 92 ILE A N 1
ATOM 678 C CA . ILE A 1 92 ? 2.330 7.675 4.106 1.00 93.69 92 ILE A CA 1
ATOM 679 C C . ILE A 1 92 ? 1.205 6.765 3.597 1.00 93.69 92 ILE A C 1
ATOM 681 O O . ILE A 1 92 ? 0.907 6.766 2.401 1.00 93.69 92 ILE A O 1
ATOM 685 N N . MET A 1 93 ? 0.549 6.021 4.497 1.00 95.62 93 MET A N 1
ATOM 686 C CA . MET A 1 93 ? -0.668 5.279 4.154 1.00 95.62 93 MET A CA 1
ATOM 687 C C . MET A 1 93 ? -1.757 6.278 3.721 1.00 95.62 93 MET A C 1
ATOM 689 O O . MET A 1 93 ? -2.116 7.152 4.512 1.00 95.62 93 MET A O 1
ATOM 693 N N . PRO A 1 94 ? -2.272 6.205 2.483 1.00 93.00 94 PRO A N 1
ATOM 694 C CA . PRO A 1 94 ? -3.281 7.147 2.022 1.00 93.00 94 PRO A CA 1
ATOM 695 C C . PRO A 1 94 ? -4.634 6.863 2.683 1.00 93.00 94 PRO A C 1
ATOM 697 O O . PRO A 1 94 ? -4.994 5.710 2.925 1.00 93.00 94 PRO A O 1
ATOM 700 N N . THR A 1 95 ? -5.423 7.911 2.919 1.00 94.12 95 THR A N 1
ATOM 701 C CA . THR A 1 95 ? -6.837 7.740 3.270 1.00 94.12 95 THR A CA 1
ATOM 702 C C . THR A 1 95 ? -7.593 7.238 2.042 1.00 94.12 95 THR A C 1
ATOM 704 O O . THR A 1 95 ? -7.690 7.938 1.034 1.00 94.12 95 THR A O 1
ATOM 707 N N . ALA A 1 96 ? -8.125 6.019 2.123 1.00 91.75 96 ALA A N 1
ATOM 708 C CA . ALA A 1 96 ? -8.853 5.408 1.017 1.00 91.75 96 ALA A CA 1
ATOM 709 C C . ALA A 1 96 ? -10.236 6.076 0.779 1.00 91.75 96 ALA A C 1
ATOM 711 O O . ALA A 1 96 ? -10.836 6.607 1.723 1.00 91.75 96 ALA A O 1
ATOM 712 N N . PRO A 1 97 ? -10.775 6.061 -0.457 1.00 91.62 97 PRO A N 1
ATOM 713 C CA . PRO A 1 97 ? -12.013 6.764 -0.803 1.00 91.62 97 PRO A CA 1
ATOM 714 C C . PRO A 1 97 ? -13.238 6.349 0.026 1.00 91.62 97 PRO A C 1
ATOM 716 O O . PRO A 1 97 ? -13.605 5.179 0.106 1.00 91.62 97 PRO A O 1
ATOM 719 N N . GLY A 1 98 ? -13.929 7.330 0.611 1.00 93.25 98 GLY A N 1
ATOM 720 C CA . GLY A 1 98 ? -15.130 7.099 1.423 1.00 93.25 98 GLY A CA 1
ATOM 721 C C . GLY A 1 98 ? -14.865 6.415 2.770 1.00 93.25 98 GLY A C 1
ATOM 722 O O . GLY A 1 98 ? -15.801 5.896 3.379 1.00 93.25 98 GLY A O 1
ATOM 723 N N . MET A 1 99 ? -13.610 6.388 3.229 1.00 96.06 99 MET A N 1
ATOM 724 C CA . MET A 1 99 ? -13.258 5.833 4.531 1.00 96.06 99 MET A CA 1
ATOM 725 C C . MET A 1 99 ? -14.008 6.539 5.669 1.00 96.06 99 MET A C 1
ATOM 727 O O . MET A 1 99 ? -14.057 7.765 5.738 1.00 96.06 99 MET A O 1
ATOM 731 N N . ASN A 1 100 ? -14.578 5.746 6.573 1.00 96.19 100 ASN A N 1
ATOM 732 C CA . ASN A 1 100 ? -15.263 6.193 7.783 1.00 96.19 100 ASN A CA 1
ATOM 733 C C . ASN A 1 100 ? -15.141 5.115 8.874 1.00 96.19 100 ASN A C 1
ATOM 735 O O . ASN A 1 100 ? -14.649 4.016 8.611 1.00 96.19 100 ASN A O 1
ATOM 739 N N . ALA A 1 101 ? -15.605 5.410 10.090 1.00 96.06 101 ALA A N 1
ATOM 740 C CA . ALA A 1 101 ? -15.467 4.511 11.235 1.00 96.06 101 ALA A CA 1
ATOM 741 C C . ALA A 1 101 ? -16.130 3.139 11.021 1.00 96.06 101 ALA A C 1
ATOM 743 O O . ALA A 1 101 ? -15.544 2.118 11.377 1.00 96.06 101 ALA A O 1
ATOM 744 N N . ALA A 1 102 ? -17.317 3.099 10.403 1.00 96.00 102 ALA A N 1
ATOM 745 C CA . ALA A 1 102 ? -18.026 1.849 10.134 1.00 96.00 102 ALA A CA 1
ATOM 746 C C . ALA A 1 102 ? -17.261 0.975 9.130 1.00 96.00 102 ALA A C 1
ATOM 748 O O . ALA A 1 102 ? -17.104 -0.225 9.345 1.00 96.00 102 ALA A O 1
ATOM 749 N N . ARG A 1 103 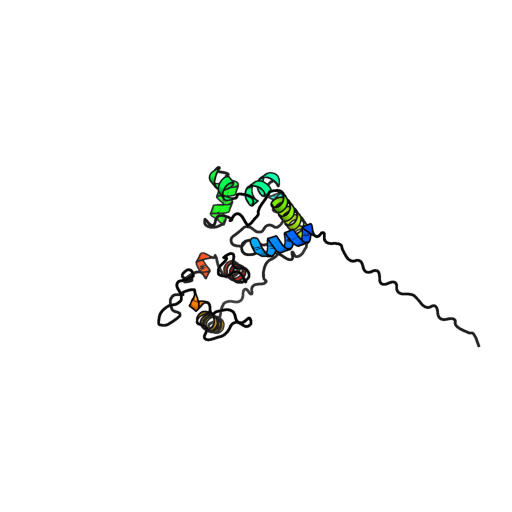? -16.714 1.582 8.071 1.00 96.44 103 ARG A N 1
ATOM 750 C CA . ARG A 1 103 ? -15.894 0.873 7.084 1.00 96.44 103 ARG A CA 1
ATOM 751 C C . ARG A 1 103 ? -14.567 0.406 7.673 1.00 96.44 103 ARG A C 1
ATOM 753 O O . ARG A 1 103 ? -14.173 -0.729 7.436 1.00 96.44 103 ARG A O 1
ATOM 760 N N . ALA A 1 104 ? -13.898 1.241 8.467 1.00 97.56 104 ALA A N 1
ATOM 761 C CA . ALA A 1 104 ? -12.671 0.852 9.157 1.00 97.56 104 ALA A CA 1
ATOM 762 C C . ALA A 1 104 ? -12.912 -0.346 10.092 1.00 97.56 104 ALA A C 1
ATOM 764 O O . ALA A 1 104 ? -12.129 -1.291 10.088 1.00 97.56 104 ALA A O 1
ATOM 765 N N . ALA A 1 105 ? -14.025 -0.352 10.833 1.00 96.88 105 ALA A N 1
ATOM 766 C CA . ALA A 1 105 ? -14.420 -1.488 11.661 1.00 96.88 105 ALA A CA 1
ATOM 767 C C . ALA A 1 105 ? -14.699 -2.750 10.825 1.00 96.88 105 ALA A C 1
ATOM 769 O O . ALA A 1 105 ? -14.166 -3.809 11.145 1.00 96.88 105 ALA A O 1
ATOM 770 N N . ALA A 1 106 ? -15.448 -2.636 9.723 1.00 97.56 106 ALA A N 1
ATOM 771 C CA . ALA A 1 106 ? -15.727 -3.765 8.833 1.00 97.56 106 ALA A CA 1
ATOM 772 C C . ALA A 1 106 ? -14.447 -4.358 8.210 1.00 97.56 106 ALA A C 1
ATOM 774 O O . ALA A 1 106 ? -14.317 -5.576 8.092 1.00 97.56 106 ALA A O 1
ATOM 775 N N . LEU A 1 107 ? -13.469 -3.514 7.862 1.00 97.81 107 LEU A N 1
ATOM 776 C CA . LEU A 1 107 ? -12.159 -3.965 7.383 1.00 97.81 107 LEU A CA 1
ATOM 777 C C . LEU A 1 107 ? -11.370 -4.690 8.475 1.00 97.81 107 LEU A C 1
ATOM 779 O O . LEU A 1 107 ? -10.735 -5.700 8.188 1.00 97.81 107 LEU A O 1
ATOM 783 N N . LEU A 1 108 ? -11.418 -4.220 9.722 1.00 97.88 108 LEU A N 1
ATOM 784 C CA . LEU A 1 108 ? -10.776 -4.916 10.840 1.00 97.88 108 LEU A CA 1
ATOM 785 C C . LEU A 1 108 ? -11.447 -6.262 11.137 1.00 97.88 108 LEU A C 1
ATOM 787 O O . LEU A 1 108 ? -10.746 -7.228 11.423 1.00 97.88 108 LEU A O 1
ATOM 791 N N . ASP A 1 109 ? -12.771 -6.365 10.994 1.00 97.62 109 ASP A N 1
ATOM 792 C CA . ASP A 1 109 ? -13.489 -7.642 11.114 1.00 97.62 109 ASP A CA 1
ATOM 793 C C . ASP A 1 109 ? -13.097 -8.627 10.010 1.00 97.62 109 ASP A C 1
ATOM 795 O O . ASP A 1 109 ? -12.830 -9.797 10.295 1.00 97.62 109 ASP A O 1
ATOM 799 N N . LEU A 1 110 ? -12.986 -8.148 8.766 1.00 97.69 110 LEU A N 1
ATOM 800 C CA . LEU A 1 110 ? -12.452 -8.931 7.653 1.00 97.69 110 LEU A CA 1
ATOM 801 C C . LEU A 1 110 ? -11.030 -9.418 7.961 1.00 97.69 110 LEU A C 1
ATOM 803 O O . LEU A 1 110 ? -10.751 -10.609 7.838 1.00 97.69 110 LEU A O 1
ATOM 807 N N . ILE A 1 111 ? -10.138 -8.523 8.398 1.00 97.94 111 ILE A N 1
ATOM 808 C CA . ILE A 1 111 ? -8.748 -8.867 8.721 1.00 97.94 111 ILE A CA 1
ATOM 809 C C . ILE A 1 111 ? -8.688 -9.908 9.841 1.00 97.94 111 ILE A C 1
ATOM 811 O O . ILE A 1 111 ? -7.931 -10.875 9.739 1.00 97.94 111 ILE A O 1
ATOM 815 N N . ALA A 1 112 ? -9.496 -9.754 10.889 1.00 97.88 112 ALA A N 1
ATOM 816 C CA . ALA A 1 112 ? -9.562 -10.705 11.993 1.00 97.88 112 ALA A CA 1
ATOM 817 C C . ALA A 1 112 ? -10.095 -12.078 11.548 1.00 97.88 112 ALA A C 1
ATOM 819 O O . ALA A 1 112 ? -9.610 -13.107 12.022 1.00 97.88 112 ALA A O 1
ATOM 820 N N . ALA A 1 113 ? -11.073 -12.119 10.638 1.00 97.00 113 ALA A N 1
ATOM 821 C CA . ALA A 1 113 ? -11.581 -13.365 10.067 1.00 97.00 113 ALA A CA 1
ATOM 822 C C . ALA A 1 113 ? -10.520 -14.068 9.204 1.00 97.00 113 ALA A C 1
ATOM 824 O O . ALA A 1 113 ? -10.258 -15.254 9.393 1.00 97.00 113 ALA A O 1
ATOM 825 N N . GLU A 1 114 ? -9.855 -13.325 8.321 1.00 97.44 114 GLU A N 1
ATOM 826 C CA . GLU A 1 114 ? -8.808 -13.831 7.428 1.00 97.44 114 GLU A CA 1
ATOM 827 C C . GLU A 1 114 ? -7.556 -14.291 8.181 1.00 97.44 114 GLU A C 1
ATOM 829 O O . GLU A 1 114 ? -6.932 -15.283 7.809 1.00 97.44 114 GLU A O 1
ATOM 834 N N . SER A 1 115 ? -7.213 -13.624 9.286 1.00 97.38 115 SER A N 1
ATOM 835 C CA . SER A 1 115 ? -6.059 -13.988 10.120 1.00 97.38 115 SER A CA 1
ATOM 836 C C . SER A 1 115 ? -6.189 -15.387 10.730 1.00 97.38 115 SER A C 1
ATOM 838 O O . SER A 1 115 ? -5.183 -16.076 10.909 1.00 97.38 115 SER A O 1
ATOM 840 N N . LYS A 1 116 ? -7.425 -15.832 10.996 1.00 97.19 116 LYS A N 1
ATOM 841 C CA . LYS A 1 116 ? -7.733 -17.160 11.551 1.00 97.19 116 LYS A CA 1
ATOM 842 C C . LYS A 1 116 ? -7.627 -18.280 10.518 1.00 97.19 116 LYS A C 1
ATOM 844 O O . LYS A 1 116 ? -7.601 -19.450 10.898 1.00 97.19 116 LYS A O 1
ATOM 849 N N . LEU A 1 117 ? -7.594 -17.952 9.228 1.00 96.00 117 LEU A N 1
ATOM 850 C CA . LEU A 1 117 ? -7.486 -18.950 8.174 1.00 96.00 117 LEU A CA 1
ATOM 851 C C . LEU A 1 117 ? -6.039 -19.463 8.066 1.00 96.00 117 LEU A C 1
ATOM 853 O O . LEU A 1 117 ? -5.089 -18.684 8.220 1.00 96.00 117 LEU A O 1
ATOM 857 N N . PRO A 1 118 ? -5.839 -20.756 7.739 1.00 93.12 118 PRO A N 1
ATOM 858 C CA . PRO A 1 118 ? -4.516 -21.276 7.393 1.00 93.12 118 PRO A CA 1
ATOM 859 C C . PRO A 1 118 ? -3.900 -20.533 6.206 1.00 93.12 118 PRO A C 1
ATOM 861 O O . PRO A 1 118 ? -2.700 -20.270 6.194 1.00 93.12 118 PRO A O 1
ATOM 864 N N . HIS A 1 119 ? -4.738 -20.163 5.235 1.00 93.19 119 HIS A N 1
ATOM 865 C CA . HIS A 1 119 ? -4.355 -19.391 4.064 1.00 93.19 119 HIS A CA 1
ATOM 866 C C . HIS A 1 119 ? -5.427 -18.341 3.765 1.00 93.19 119 HIS A C 1
ATOM 868 O O . HIS A 1 119 ? -6.568 -18.684 3.455 1.00 93.19 119 HIS A O 1
ATOM 874 N N . SER A 1 120 ? -5.057 -17.065 3.865 1.00 95.38 120 SER A N 1
ATOM 875 C CA . SER A 1 120 ? -5.950 -15.951 3.550 1.00 95.38 120 SER A CA 1
ATOM 876 C C . SER A 1 120 ? -6.132 -15.809 2.040 1.00 95.38 120 SER A C 1
ATOM 878 O O . SER A 1 120 ? -5.190 -15.994 1.267 1.00 95.38 120 SER A O 1
ATOM 880 N N . GLN A 1 121 ? -7.315 -15.374 1.606 1.00 93.38 121 GLN A N 1
ATOM 881 C CA . GLN A 1 121 ? -7.525 -14.957 0.212 1.00 93.38 121 GLN A CA 1
ATOM 882 C C . GLN A 1 121 ? -6.758 -13.665 -0.154 1.00 93.38 121 GLN A C 1
ATOM 884 O O . GLN A 1 121 ? -6.720 -13.280 -1.323 1.00 93.38 121 GLN A O 1
ATOM 889 N N . PHE A 1 122 ? -6.149 -13.004 0.837 1.00 94.31 122 PHE A N 1
ATOM 890 C CA . PHE A 1 122 ? -5.354 -11.782 0.723 1.00 94.31 122 PHE A CA 1
ATOM 891 C C . PHE A 1 122 ? -3.875 -11.997 1.086 1.00 94.31 122 PHE A C 1
ATOM 893 O O . PHE A 1 122 ? -3.160 -11.033 1.363 1.00 94.31 122 PHE A O 1
ATOM 900 N N . ALA A 1 123 ? -3.378 -13.239 1.056 1.00 92.19 123 ALA A N 1
ATOM 901 C CA . ALA A 1 123 ? -1.955 -13.547 1.264 1.00 92.19 123 ALA A CA 1
ATOM 902 C C . ALA A 1 123 ? -1.028 -12.987 0.151 1.00 92.19 123 ALA A C 1
ATOM 904 O O . ALA A 1 123 ? 0.197 -13.108 0.215 1.00 92.19 123 ALA A O 1
ATOM 905 N N . GLY A 1 124 ? -1.600 -12.319 -0.855 1.00 85.06 124 GLY A N 1
ATOM 906 C CA . GLY A 1 124 ? -0.888 -11.743 -1.990 1.00 85.06 124 GLY A CA 1
ATOM 907 C C . GLY A 1 124 ? -0.681 -12.748 -3.120 1.00 85.06 124 GLY A C 1
ATOM 908 O O . GLY A 1 124 ? -1.137 -13.888 -3.062 1.00 85.06 124 GLY A O 1
ATOM 909 N N . LEU A 1 125 ? -0.008 -12.299 -4.179 1.00 79.75 125 LEU A N 1
ATOM 910 C CA . LEU A 1 125 ? 0.341 -13.161 -5.303 1.00 79.75 125 LEU A CA 1
ATOM 911 C C . LEU A 1 125 ? 1.505 -14.086 -4.941 1.00 79.75 125 LEU A C 1
ATOM 913 O O . LEU A 1 125 ? 2.490 -13.664 -4.326 1.00 79.75 125 LEU A O 1
ATOM 917 N N . GLU A 1 126 ? 1.426 -15.331 -5.406 1.00 78.69 126 GLU A N 1
ATOM 918 C CA . GLU A 1 126 ? 2.592 -16.203 -5.482 1.00 78.69 126 GLU A CA 1
ATOM 919 C C . GLU A 1 126 ? 3.518 -15.683 -6.578 1.00 78.69 126 GLU A C 1
ATOM 921 O O . GLU A 1 126 ? 3.228 -15.749 -7.774 1.00 78.69 126 GLU A O 1
ATOM 926 N N . ILE A 1 127 ? 4.634 -15.105 -6.154 1.00 79.88 127 ILE A N 1
ATOM 927 C CA . ILE A 1 127 ? 5.609 -14.508 -7.052 1.00 79.88 127 ILE A CA 1
ATOM 928 C C . ILE A 1 127 ? 6.821 -15.437 -7.083 1.00 79.88 127 ILE A C 1
ATOM 930 O O . ILE A 1 127 ? 7.418 -15.664 -6.034 1.00 79.88 127 ILE A O 1
ATOM 934 N N . PRO A 1 128 ? 7.206 -15.982 -8.253 1.00 81.00 128 PRO A N 1
ATOM 935 C CA . PRO A 1 128 ? 8.352 -16.875 -8.341 1.00 81.00 128 PRO A CA 1
ATOM 936 C C . PRO A 1 128 ? 9.639 -16.194 -7.865 1.00 81.00 128 PRO A C 1
ATOM 938 O O . PRO A 1 128 ? 9.931 -15.071 -8.281 1.00 81.00 128 PRO A O 1
ATOM 941 N N . ASP A 1 129 ? 10.454 -16.906 -7.085 1.00 82.81 129 ASP A N 1
ATOM 942 C CA . ASP A 1 129 ? 11.728 -16.400 -6.545 1.00 82.81 129 ASP A CA 1
ATOM 943 C C . ASP A 1 129 ? 12.949 -16.722 -7.419 1.00 82.81 129 ASP A C 1
ATOM 945 O O . ASP A 1 129 ? 14.051 -16.235 -7.169 1.00 82.81 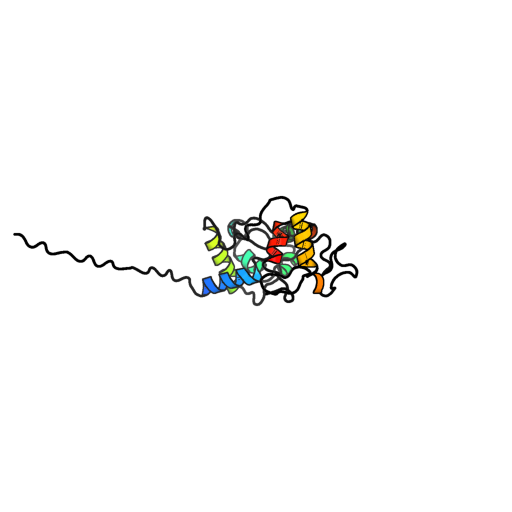129 ASP A O 1
ATOM 949 N N . LYS A 1 130 ? 12.762 -17.449 -8.528 1.00 88.38 130 LYS A N 1
ATOM 950 C CA . LYS A 1 130 ? 13.851 -17.759 -9.469 1.00 88.38 130 LYS A CA 1
ATOM 951 C C . LYS A 1 130 ? 14.556 -16.484 -9.972 1.00 88.38 130 LYS A C 1
ATOM 953 O O . LYS A 1 130 ? 13.871 -15.498 -10.258 1.00 88.38 130 LYS A O 1
ATOM 958 N N . PRO A 1 131 ? 15.891 -16.453 -10.114 1.00 90.00 131 PRO A N 1
ATOM 959 C CA . PRO A 1 131 ? 16.585 -15.300 -10.685 1.00 90.00 131 PRO A CA 1
ATOM 960 C C . PRO A 1 131 ? 16.053 -14.945 -12.078 1.00 90.00 131 PRO A C 1
ATOM 962 O O . PRO A 1 131 ? 15.677 -15.832 -12.845 1.00 90.00 131 PRO A O 1
ATOM 965 N N . PHE A 1 132 ? 16.010 -13.650 -12.405 1.00 90.75 132 PHE A N 1
ATOM 966 C CA . PHE A 1 132 ? 15.677 -13.230 -13.766 1.00 90.75 132 PHE A CA 1
ATOM 967 C C . PHE A 1 132 ? 16.827 -13.584 -14.708 1.00 90.75 132 PHE A C 1
ATOM 969 O O . PHE A 1 132 ? 17.980 -13.237 -14.456 1.00 90.75 132 PHE A O 1
ATOM 976 N N . THR A 1 133 ? 16.507 -14.273 -15.796 1.00 95.38 133 THR A N 1
ATOM 977 C CA . THR A 1 133 ? 17.455 -14.637 -16.850 1.00 95.38 133 THR A CA 1
ATOM 978 C C . THR A 1 133 ? 17.536 -13.545 -17.918 1.00 95.38 133 THR A C 1
ATOM 980 O O . THR A 1 133 ? 16.671 -12.672 -18.011 1.00 95.38 133 THR A O 1
ATOM 983 N N . ALA A 1 134 ? 18.535 -13.624 -18.801 1.00 95.31 134 ALA A N 1
ATOM 984 C CA . ALA A 1 134 ? 18.607 -12.750 -19.976 1.00 95.31 134 ALA A CA 1
ATOM 985 C C . ALA A 1 134 ? 17.359 -12.866 -20.875 1.00 95.31 134 ALA A C 1
ATOM 987 O O . ALA A 1 134 ? 16.934 -11.883 -21.482 1.00 95.31 134 ALA A O 1
ATOM 988 N N . VAL A 1 135 ? 16.738 -14.051 -20.925 1.00 95.94 135 VAL A N 1
ATOM 989 C CA . VAL A 1 135 ? 15.494 -14.288 -21.670 1.00 95.94 135 VAL A CA 1
ATOM 990 C C . VAL A 1 135 ? 14.326 -13.532 -21.036 1.00 95.94 135 VAL A C 1
ATOM 992 O O . VAL A 1 135 ? 13.561 -12.890 -21.757 1.00 95.94 135 VAL A O 1
ATOM 995 N N . ASP A 1 136 ? 14.218 -13.547 -19.704 1.00 93.75 136 ASP A N 1
ATOM 996 C CA . ASP A 1 136 ? 13.183 -12.803 -18.975 1.00 93.75 136 ASP A CA 1
ATOM 997 C C . ASP A 1 136 ? 13.339 -11.292 -19.189 1.00 93.75 136 ASP A C 1
ATOM 999 O O . ASP A 1 136 ? 12.362 -10.597 -19.465 1.00 93.75 136 ASP A O 1
ATOM 1003 N N . VAL A 1 137 ? 14.577 -10.789 -19.133 1.00 92.69 137 VAL A N 1
ATOM 1004 C CA . VAL A 1 137 ? 14.898 -9.374 -19.377 1.00 92.69 137 VAL A CA 1
ATOM 1005 C C . VAL A 1 137 ? 14.517 -8.975 -20.802 1.00 92.69 137 VAL A C 1
ATOM 1007 O O . VAL A 1 137 ? 13.850 -7.962 -21.006 1.00 92.69 137 VAL A O 1
ATOM 1010 N N . ALA A 1 138 ? 14.881 -9.785 -21.799 1.00 94.44 138 ALA A N 1
ATOM 1011 C CA . ALA A 1 138 ? 14.516 -9.531 -23.188 1.00 94.44 138 ALA A CA 1
ATOM 1012 C C . ALA A 1 138 ? 12.991 -9.541 -23.390 1.00 94.44 138 ALA A C 1
ATOM 1014 O O . ALA A 1 138 ? 12.460 -8.691 -24.103 1.00 94.44 138 ALA A O 1
ATOM 1015 N N . ALA A 1 139 ? 12.273 -10.468 -22.750 1.00 94.50 139 ALA A N 1
ATOM 1016 C CA . ALA A 1 139 ? 10.815 -10.514 -22.800 1.00 94.50 139 ALA A CA 1
ATOM 1017 C C . ALA A 1 139 ? 10.175 -9.280 -22.146 1.00 94.50 139 ALA A C 1
ATOM 1019 O O . ALA A 1 139 ? 9.328 -8.637 -22.766 1.00 94.50 139 ALA A O 1
ATOM 1020 N N . GLY A 1 140 ? 10.621 -8.907 -20.943 1.00 92.81 140 GLY A N 1
ATOM 1021 C CA . GLY A 1 140 ? 10.166 -7.710 -20.234 1.00 92.81 140 GLY A CA 1
ATOM 1022 C C . GLY A 1 140 ? 10.371 -6.435 -21.053 1.00 92.81 140 GLY A C 1
ATOM 1023 O O . GLY A 1 140 ? 9.441 -5.643 -21.194 1.00 92.81 140 GLY A O 1
ATOM 1024 N N . SER A 1 141 ? 11.538 -6.284 -21.685 1.00 93.81 141 SER A N 1
ATOM 1025 C CA . SER A 1 141 ? 11.834 -5.156 -22.578 1.00 93.81 141 SER A CA 1
ATOM 1026 C C . SER A 1 141 ? 10.879 -5.076 -23.768 1.00 93.81 141 SER A C 1
ATOM 1028 O O . SER A 1 141 ? 10.476 -3.977 -24.149 1.00 93.81 141 SER A O 1
ATOM 1030 N N . ARG A 1 142 ? 10.466 -6.215 -24.343 1.00 94.88 142 ARG A N 1
ATOM 1031 C CA . ARG A 1 142 ? 9.495 -6.222 -25.449 1.00 94.88 142 ARG A CA 1
ATOM 1032 C C . ARG A 1 142 ? 8.105 -5.772 -25.012 1.00 94.88 142 ARG A C 1
ATOM 1034 O O . ARG A 1 142 ? 7.480 -5.000 -25.737 1.00 94.88 142 ARG A O 1
ATOM 1041 N N . TYR A 1 143 ? 7.638 -6.218 -23.845 1.00 94.19 143 TYR A N 1
ATOM 1042 C CA . TYR A 1 143 ? 6.360 -5.761 -23.287 1.00 94.19 143 TYR A CA 1
ATOM 1043 C C . TYR A 1 143 ? 6.402 -4.276 -22.936 1.00 94.19 143 TYR A C 1
ATOM 1045 O O . TYR A 1 143 ? 5.485 -3.534 -23.280 1.00 94.19 143 TYR A O 1
ATOM 1053 N N . PHE A 1 144 ? 7.495 -3.829 -22.312 1.00 94.25 144 PHE A N 1
ATOM 1054 C CA . PHE A 1 144 ? 7.676 -2.426 -21.968 1.00 94.25 144 PHE A CA 1
ATOM 1055 C C . PHE A 1 144 ? 7.631 -1.548 -23.220 1.00 94.25 144 PHE A C 1
ATOM 1057 O O . PHE A 1 144 ? 6.836 -0.618 -23.277 1.00 94.25 144 PHE A O 1
ATOM 1064 N N . ALA A 1 145 ? 8.438 -1.881 -24.234 1.00 93.19 145 ALA A N 1
ATOM 1065 C CA . ALA A 1 145 ? 8.553 -1.124 -25.479 1.00 93.19 145 ALA A CA 1
ATOM 1066 C C . ALA A 1 145 ? 7.355 -1.290 -26.436 1.00 93.19 145 ALA A C 1
ATOM 1068 O O . ALA A 1 145 ? 7.321 -0.642 -27.478 1.00 93.19 145 ALA A O 1
ATOM 1069 N N . GLY A 1 146 ? 6.407 -2.182 -26.132 1.00 92.75 146 GLY A N 1
ATOM 1070 C CA . GLY A 1 146 ? 5.234 -2.441 -26.973 1.00 92.75 146 GLY A CA 1
ATOM 1071 C C . GLY A 1 146 ? 5.503 -3.246 -28.245 1.00 92.75 146 GLY A C 1
ATOM 1072 O O . GLY A 1 146 ? 4.627 -3.352 -29.100 1.00 92.75 146 GLY A O 1
ATOM 1073 N N . THR A 1 147 ? 6.686 -3.854 -28.374 1.00 93.62 147 THR A N 1
ATOM 1074 C CA . THR A 1 147 ? 6.989 -4.790 -29.475 1.00 93.62 147 THR A CA 1
ATOM 1075 C C . THR A 1 147 ? 6.395 -6.180 -29.233 1.00 93.62 147 THR A C 1
ATOM 1077 O O . THR A 1 147 ? 6.226 -6.951 -30.174 1.00 93.62 147 THR A O 1
ATOM 1080 N N . ALA A 1 148 ? 6.024 -6.485 -27.986 1.00 95.06 148 ALA A N 1
ATOM 1081 C CA . ALA A 1 148 ? 5.112 -7.566 -27.631 1.00 95.06 148 ALA A CA 1
ATOM 1082 C C . ALA A 1 148 ? 3.839 -6.982 -27.002 1.00 95.06 148 ALA A C 1
ATOM 1084 O O . ALA A 1 148 ? 3.904 -6.014 -26.243 1.00 95.06 148 ALA A O 1
ATOM 1085 N N . ARG A 1 149 ? 2.682 -7.580 -27.305 1.00 93.75 149 ARG A N 1
ATOM 1086 C CA . ARG A 1 149 ? 1.382 -7.149 -26.770 1.00 93.75 149 ARG A CA 1
ATOM 1087 C C . ARG A 1 149 ? 1.051 -7.867 -25.468 1.00 93.75 149 ARG A C 1
ATOM 1089 O O . ARG A 1 149 ? 1.329 -9.055 -25.326 1.00 93.75 149 ARG A O 1
ATOM 1096 N N . LEU A 1 150 ? 0.412 -7.148 -24.549 1.00 91.19 150 LEU A N 1
ATOM 1097 C CA . LEU A 1 150 ? -0.203 -7.740 -23.364 1.00 91.19 150 LEU A CA 1
ATOM 1098 C C . LEU A 1 150 ? -1.436 -8.556 -23.776 1.00 91.19 150 LEU A C 1
ATOM 1100 O O . LEU A 1 150 ? -2.182 -8.146 -24.666 1.00 91.19 150 LEU A O 1
ATOM 1104 N N . ALA A 1 151 ? -1.666 -9.689 -23.110 1.00 90.00 151 ALA A N 1
ATOM 1105 C CA . ALA A 1 151 ? -2.750 -10.616 -23.452 1.00 90.00 151 ALA A CA 1
ATOM 1106 C C . ALA A 1 151 ? -4.147 -9.970 -23.382 1.00 90.00 151 ALA A C 1
ATOM 1108 O O . ALA A 1 151 ? -5.000 -10.265 -24.211 1.00 90.00 151 ALA A O 1
ATOM 1109 N N . ASN A 1 152 ? -4.347 -9.034 -22.449 1.00 88.56 152 ASN A N 1
ATOM 1110 C CA . ASN A 1 152 ? -5.621 -8.334 -22.249 1.00 88.56 152 ASN A CA 1
ATOM 1111 C C . ASN A 1 152 ? -5.725 -7.015 -23.037 1.00 88.56 152 ASN A C 1
ATOM 1113 O O . ASN A 1 152 ? -6.586 -6.194 -22.748 1.00 88.56 152 ASN A O 1
ATOM 1117 N N . GLY A 1 153 ? -4.830 -6.767 -24.001 1.00 88.38 153 GLY A N 1
ATOM 1118 C CA . GLY A 1 153 ? -4.926 -5.607 -24.896 1.00 88.38 153 GLY A CA 1
ATOM 1119 C C . GLY A 1 153 ? -4.607 -4.242 -24.270 1.00 88.38 153 GLY A C 1
ATOM 1120 O O . GLY A 1 153 ? -4.826 -3.224 -24.921 1.00 88.38 153 GLY A O 1
ATOM 1121 N N . GLY A 1 154 ? -4.074 -4.201 -23.045 1.00 87.94 154 GLY A N 1
ATOM 1122 C CA . GLY A 1 154 ? -3.637 -2.957 -22.404 1.00 87.94 154 GLY A CA 1
ATOM 1123 C C . GLY A 1 154 ? -2.489 -2.256 -23.154 1.00 87.94 154 GLY A C 1
ATOM 1124 O O . GLY A 1 154 ? -1.745 -2.910 -23.898 1.00 87.94 154 GLY A O 1
ATOM 1125 N N . PRO A 1 155 ? -2.315 -0.933 -22.963 1.00 91.12 155 PR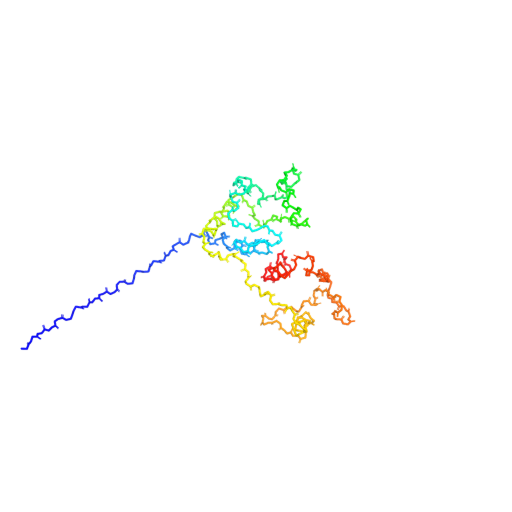O A N 1
ATOM 1126 C CA . PRO A 1 155 ? -1.227 -0.181 -23.580 1.00 91.12 155 PRO A CA 1
ATOM 1127 C C . PRO A 1 155 ? 0.145 -0.670 -23.093 1.00 91.12 155 PRO A C 1
ATOM 1129 O O . PRO A 1 155 ? 0.302 -1.134 -21.964 1.00 91.12 155 PRO A O 1
ATOM 1132 N N . SER A 1 156 ? 1.164 -0.543 -23.943 1.00 92.94 156 SER A N 1
ATOM 1133 C CA . SER A 1 156 ? 2.552 -0.824 -23.559 1.00 92.94 156 SER A CA 1
ATOM 1134 C C . SER A 1 156 ? 3.064 0.200 -22.553 1.00 92.94 156 SER A C 1
ATOM 1136 O O . SER A 1 156 ? 2.820 1.390 -22.726 1.00 92.94 156 SER A O 1
ATOM 1138 N N . CYS A 1 157 ? 3.869 -0.220 -21.579 1.00 93.12 157 CYS A N 1
ATOM 1139 C CA . CYS A 1 157 ? 4.344 0.656 -20.504 1.00 93.12 157 CYS A CA 1
ATOM 1140 C C . CYS A 1 157 ? 5.050 1.925 -21.019 1.00 93.12 157 CYS A C 1
ATOM 1142 O O . CYS A 1 157 ? 4.877 3.001 -20.443 1.00 93.12 157 CYS A O 1
ATOM 1144 N N . ILE A 1 158 ? 5.806 1.812 -22.121 1.00 93.88 158 ILE A N 1
ATOM 1145 C CA . ILE A 1 158 ? 6.558 2.921 -22.720 1.00 93.88 158 ILE A CA 1
ATOM 1146 C C . ILE A 1 158 ? 5.668 4.063 -23.220 1.00 93.88 158 ILE A C 1
ATOM 1148 O O . ILE A 1 158 ? 6.161 5.173 -23.386 1.00 93.88 158 ILE A O 1
ATOM 1152 N N . SER A 1 159 ? 4.369 3.842 -23.457 1.00 92.69 159 SER A N 1
ATOM 1153 C CA . SER A 1 159 ? 3.477 4.920 -23.908 1.00 92.69 159 SER A CA 1
ATOM 1154 C C . SER A 1 159 ? 3.296 5.994 -22.837 1.00 92.69 159 SER A C 1
ATOM 1156 O O . SER A 1 159 ? 3.075 7.158 -23.161 1.00 92.69 159 SER A O 1
ATOM 1158 N N . CYS A 1 160 ? 3.411 5.611 -21.562 1.00 93.81 160 CYS A N 1
ATOM 1159 C CA . CYS A 1 160 ? 3.229 6.509 -20.426 1.00 93.81 160 CYS A CA 1
ATOM 1160 C C . CYS A 1 160 ? 4.516 6.716 -19.628 1.00 93.81 160 CYS A C 1
ATOM 1162 O O . CYS A 1 160 ? 4.714 7.813 -19.115 1.00 93.81 160 CYS A O 1
ATOM 1164 N N . HIS A 1 161 ? 5.382 5.707 -19.542 1.00 94.44 161 HIS A N 1
ATOM 1165 C CA . HIS A 1 161 ? 6.588 5.726 -18.719 1.00 94.44 161 HIS A CA 1
ATOM 1166 C C . HIS A 1 161 ? 7.868 5.689 -19.550 1.00 94.44 161 HIS A C 1
ATOM 1168 O O . HIS A 1 161 ? 7.898 5.193 -20.674 1.00 94.44 161 HIS A O 1
ATOM 1174 N N . THR A 1 162 ? 8.968 6.114 -18.935 1.00 93.88 162 THR A N 1
ATOM 1175 C CA . THR A 1 162 ? 10.323 5.945 -19.468 1.00 93.88 162 THR A CA 1
ATOM 1176 C C . THR A 1 162 ? 11.147 5.033 -18.560 1.00 93.88 162 THR A C 1
ATOM 1178 O O . THR A 1 162 ? 10.900 4.960 -17.357 1.00 93.88 162 THR A O 1
ATOM 1181 N N . VAL A 1 163 ? 12.118 4.324 -19.140 1.00 92.75 163 VAL A N 1
ATOM 1182 C CA . VAL A 1 163 ? 13.153 3.559 -18.429 1.00 92.75 163 VAL A CA 1
ATOM 1183 C C . VAL A 1 163 ? 14.469 3.792 -19.152 1.00 92.75 163 VAL A C 1
ATOM 1185 O O . VAL A 1 163 ? 14.554 3.648 -20.373 1.00 92.75 163 VAL A O 1
ATOM 1188 N N . ARG A 1 164 ? 15.518 4.136 -18.404 1.00 89.88 164 ARG A N 1
ATOM 1189 C CA . ARG A 1 164 ? 16.854 4.329 -18.962 1.00 89.88 164 ARG A CA 1
ATOM 1190 C C . ARG A 1 164 ? 17.307 3.076 -19.717 1.00 89.88 164 ARG A C 1
ATOM 1192 O O . ARG A 1 164 ? 17.334 1.983 -19.162 1.00 89.88 164 ARG A O 1
ATOM 1199 N N . GLY A 1 165 ? 17.716 3.266 -20.969 1.00 85.31 165 GLY A N 1
ATOM 1200 C CA . GLY A 1 165 ? 18.223 2.191 -21.826 1.00 85.31 165 GLY A CA 1
ATOM 1201 C C . GLY A 1 165 ? 17.156 1.458 -22.643 1.00 85.31 165 GLY A C 1
ATOM 1202 O O . GLY A 1 165 ? 17.517 0.566 -23.406 1.00 85.31 165 GLY A O 1
ATOM 1203 N N . ILE A 1 166 ? 15.874 1.832 -22.538 1.00 84.88 166 ILE A N 1
ATOM 1204 C CA . ILE A 1 166 ? 14.794 1.278 -23.367 1.00 84.88 166 ILE A CA 1
ATOM 1205 C C . ILE A 1 166 ? 14.139 2.396 -24.189 1.00 84.88 166 ILE A C 1
ATOM 1207 O O . ILE A 1 166 ? 13.693 3.400 -23.641 1.00 84.88 166 ILE A O 1
ATOM 1211 N N . GLY A 1 167 ? 14.050 2.187 -25.508 1.00 73.94 167 GLY A N 1
ATOM 1212 C CA . GLY A 1 167 ? 13.484 3.143 -26.466 1.00 73.94 167 GLY A CA 1
ATOM 1213 C C . GLY A 1 167 ? 14.518 4.158 -26.967 1.00 73.94 167 GLY A C 1
ATOM 1214 O O . GLY A 1 167 ? 15.075 4.927 -26.192 1.00 73.94 167 GLY A O 1
ATOM 1215 N N . GLY A 1 168 ? 14.775 4.177 -28.281 1.00 74.81 168 GLY A N 1
ATOM 1216 C CA . GLY A 1 168 ? 15.804 5.035 -28.896 1.00 74.81 168 GLY A CA 1
ATOM 1217 C C . GLY A 1 168 ? 15.524 6.543 -28.824 1.00 74.81 168 GLY A C 1
ATOM 1218 O O . GLY A 1 168 ? 16.449 7.336 -28.956 1.00 74.81 168 GLY A O 1
ATOM 1219 N N . LEU A 1 169 ? 14.270 6.937 -28.578 1.00 73.62 169 LEU A N 1
ATOM 1220 C CA . LEU A 1 169 ? 13.839 8.332 -28.403 1.00 73.62 169 LEU A CA 1
ATOM 1221 C C . LEU A 1 169 ? 13.352 8.623 -26.967 1.00 73.62 169 LEU A C 1
ATOM 1223 O O . LEU A 1 169 ? 12.763 9.671 -26.711 1.00 73.62 169 LEU A O 1
ATOM 1227 N N . GLY A 1 170 ? 13.600 7.703 -26.025 1.00 76.38 170 GLY A N 1
ATOM 1228 C CA . GLY A 1 170 ? 12.988 7.716 -24.694 1.00 76.38 170 GLY A CA 1
ATOM 1229 C C . GLY A 1 170 ? 11.541 7.205 -24.692 1.00 76.38 170 GLY A C 1
ATOM 1230 O O . GLY A 1 170 ? 11.005 6.813 -25.729 1.00 76.38 170 GLY A O 1
ATOM 1231 N N . GLY A 1 171 ? 10.930 7.159 -23.504 1.00 85.94 171 GLY A N 1
ATOM 1232 C CA . GLY A 1 171 ? 9.533 6.759 -23.314 1.00 85.94 171 GLY A CA 1
ATOM 1233 C C . GLY A 1 171 ? 8.590 7.921 -23.000 1.00 85.94 171 GLY A C 1
ATOM 1234 O O . GLY A 1 171 ? 8.973 9.094 -23.022 1.00 85.94 171 GLY A O 1
ATOM 1235 N N . GLY A 1 172 ? 7.346 7.576 -22.680 1.00 86.75 172 GLY A N 1
ATOM 1236 C CA . GLY A 1 172 ? 6.319 8.512 -22.245 1.00 86.75 172 GLY A CA 1
ATOM 1237 C C . GLY A 1 172 ? 6.692 9.223 -20.943 1.00 86.75 172 GLY A C 1
ATOM 1238 O O . GLY A 1 172 ? 7.487 8.733 -20.139 1.00 86.75 172 GLY A O 1
ATOM 1239 N N . ARG A 1 173 ? 6.106 10.407 -20.748 1.00 88.50 173 ARG A N 1
ATOM 1240 C CA . ARG A 1 173 ? 6.310 11.261 -19.562 1.00 88.50 173 ARG A CA 1
ATOM 1241 C C . ARG A 1 173 ? 5.019 11.551 -18.796 1.00 88.50 173 ARG A C 1
ATOM 1243 O O . ARG A 1 173 ? 5.005 12.422 -17.935 1.00 88.50 173 ARG A O 1
ATOM 1250 N N . LEU A 1 174 ? 3.932 10.861 -19.145 1.00 91.00 174 LEU A N 1
ATOM 1251 C CA . LEU A 1 174 ? 2.665 10.973 -18.421 1.00 91.00 174 LEU A CA 1
ATOM 1252 C C . LEU A 1 174 ? 2.766 10.296 -17.047 1.00 91.00 174 LEU A C 1
ATOM 1254 O O . LEU A 1 174 ? 2.225 10.792 -16.065 1.00 91.00 174 LEU A O 1
ATOM 1258 N N . GLY A 1 175 ? 3.468 9.166 -16.989 1.00 89.81 175 GLY A N 1
ATOM 1259 C CA . GLY A 1 175 ? 3.838 8.477 -15.763 1.00 89.81 175 GLY A CA 1
ATOM 1260 C C . GLY A 1 175 ? 5.271 8.805 -15.325 1.00 89.81 175 GLY A C 1
ATOM 1261 O O . GLY A 1 175 ? 6.055 9.362 -16.100 1.00 89.81 175 GLY A O 1
ATOM 1262 N N . PRO A 1 176 ? 5.647 8.443 -14.086 1.00 90.38 176 PRO A N 1
ATOM 1263 C CA . PRO A 1 176 ? 7.007 8.619 -13.587 1.00 90.38 176 PRO A CA 1
ATOM 1264 C C . PRO A 1 176 ? 8.032 7.817 -14.396 1.00 90.38 176 PRO A C 1
ATOM 1266 O O . PRO A 1 176 ? 7.723 6.755 -14.943 1.00 90.38 176 PRO A O 1
ATOM 1269 N N . ASP A 1 177 ? 9.281 8.284 -14.386 1.00 93.00 177 ASP A N 1
ATOM 1270 C CA . ASP A 1 177 ? 10.432 7.484 -14.805 1.00 93.00 177 ASP A CA 1
ATOM 1271 C C . ASP A 1 177 ? 10.532 6.243 -13.909 1.00 93.00 177 ASP A C 1
ATOM 1273 O O . ASP A 1 177 ? 10.548 6.356 -12.679 1.00 93.00 177 ASP A O 1
ATOM 1277 N N . LEU A 1 178 ? 10.570 5.060 -14.522 1.00 93.56 178 LEU A N 1
ATOM 1278 C CA . LEU A 1 178 ? 10.628 3.757 -13.861 1.00 93.56 178 LEU A CA 1
ATOM 1279 C C . LEU A 1 178 ? 12.063 3.215 -13.746 1.00 93.56 178 LEU A C 1
ATOM 1281 O O . LEU A 1 178 ? 12.275 2.106 -13.256 1.00 93.56 178 LEU A O 1
ATOM 1285 N N . THR A 1 179 ? 13.074 3.999 -14.120 1.00 93.19 179 THR A N 1
ATOM 1286 C CA . THR A 1 179 ? 14.488 3.692 -13.868 1.00 93.19 179 THR A CA 1
ATOM 1287 C C . THR A 1 179 ? 14.695 3.374 -12.384 1.00 93.19 179 THR A C 1
ATOM 1289 O O . THR A 1 179 ? 14.234 4.109 -11.510 1.00 93.19 179 THR A O 1
ATOM 1292 N N . LEU A 1 180 ? 15.319 2.230 -12.085 1.00 93.12 180 LEU A N 1
ATOM 1293 C CA . LEU A 1 180 ? 15.533 1.720 -10.719 1.00 93.12 180 LEU A CA 1
ATOM 1294 C C . LEU A 1 180 ? 14.245 1.527 -9.889 1.00 93.12 180 LEU A C 1
ATOM 1296 O O . LEU A 1 180 ? 14.293 1.497 -8.661 1.00 93.12 180 LEU A O 1
ATOM 1300 N N . VAL A 1 181 ? 13.067 1.388 -10.514 1.00 92.31 181 VAL A N 1
ATOM 1301 C CA . VAL A 1 181 ? 11.809 1.155 -9.772 1.00 92.31 181 VAL A CA 1
ATOM 1302 C C . VAL A 1 181 ? 11.859 -0.125 -8.933 1.00 92.31 181 VAL A C 1
ATOM 1304 O O . VAL A 1 181 ? 11.293 -0.168 -7.844 1.00 92.31 181 VAL A O 1
ATOM 1307 N N . PHE A 1 182 ? 12.591 -1.142 -9.398 1.00 91.19 182 PHE A N 1
ATOM 1308 C CA . PHE A 1 182 ? 12.806 -2.381 -8.654 1.00 91.19 182 PHE A CA 1
ATOM 1309 C C . PHE A 1 182 ? 13.441 -2.114 -7.283 1.00 91.19 182 PHE A C 1
ATOM 1311 O O . PHE A 1 182 ? 12.971 -2.633 -6.276 1.00 91.19 182 PHE A O 1
ATOM 1318 N N . GLU A 1 183 ? 14.458 -1.257 -7.221 1.00 91.25 183 GLU A N 1
ATOM 1319 C CA . GLU A 1 183 ? 15.125 -0.875 -5.972 1.00 91.25 183 GLU A CA 1
ATOM 1320 C C . GLU A 1 183 ? 14.239 0.046 -5.132 1.00 91.25 183 GLU A C 1
ATOM 1322 O O . GLU A 1 183 ? 14.027 -0.209 -3.946 1.00 91.25 183 GLU A O 1
ATOM 1327 N N . ARG A 1 184 ? 13.641 1.068 -5.762 1.00 88.56 184 ARG A N 1
ATOM 1328 C CA . ARG A 1 184 ? 12.774 2.044 -5.080 1.00 88.56 184 ARG A CA 1
ATOM 1329 C C . ARG A 1 184 ? 11.590 1.386 -4.377 1.00 88.56 184 ARG A C 1
ATOM 1331 O O . ARG A 1 184 ? 11.266 1.761 -3.255 1.00 88.56 184 ARG A O 1
ATOM 1338 N N . LEU A 1 185 ? 10.979 0.372 -4.991 1.00 87.12 185 LEU A N 1
ATOM 1339 C CA . LEU A 1 185 ? 9.882 -0.370 -4.368 1.00 87.12 185 LEU A CA 1
ATOM 1340 C C . LEU A 1 185 ? 10.361 -1.470 -3.414 1.00 87.12 185 LEU A C 1
ATOM 1342 O O . LEU A 1 185 ? 9.560 -2.006 -2.658 1.00 87.12 185 LEU A O 1
ATOM 1346 N N . GLY A 1 186 ? 11.659 -1.759 -3.308 1.00 86.75 186 GLY A N 1
ATOM 1347 C CA . GLY A 1 186 ? 12.173 -2.795 -2.402 1.00 86.75 186 GLY A CA 1
ATOM 1348 C C . GLY A 1 186 ? 12.019 -4.211 -2.947 1.00 86.75 186 GLY A C 1
ATOM 1349 O O . GLY A 1 186 ? 11.701 -5.135 -2.206 1.00 86.75 186 GLY A O 1
ATOM 1350 N N . GLY A 1 187 ? 12.241 -4.372 -4.246 1.00 89.50 187 GLY A N 1
ATOM 1351 C CA . GLY A 1 187 ? 12.410 -5.659 -4.896 1.00 89.50 187 GLY A CA 1
ATOM 1352 C C . GLY A 1 187 ? 11.147 -6.233 -5.527 1.00 89.50 187 GLY A C 1
ATOM 1353 O O . GLY A 1 187 ? 10.106 -5.586 -5.672 1.00 89.50 187 GLY A O 1
ATOM 1354 N N . ARG A 1 188 ? 11.279 -7.498 -5.937 1.00 88.75 188 ARG A N 1
ATOM 1355 C CA . ARG A 1 188 ? 10.318 -8.207 -6.787 1.00 88.75 188 ARG A CA 1
ATOM 1356 C C . ARG A 1 188 ? 8.920 -8.260 -6.183 1.00 88.75 188 ARG A C 1
ATOM 1358 O O . ARG A 1 188 ? 7.962 -7.996 -6.901 1.00 88.75 188 ARG A O 1
ATOM 1365 N N . ARG A 1 189 ? 8.809 -8.590 -4.892 1.00 87.50 189 ARG A N 1
ATOM 1366 C CA . ARG A 1 189 ? 7.515 -8.818 -4.233 1.00 87.50 189 ARG A CA 1
ATOM 1367 C C . ARG A 1 189 ? 6.640 -7.563 -4.249 1.00 87.50 189 ARG A C 1
ATOM 1369 O O . ARG A 1 189 ? 5.487 -7.617 -4.672 1.00 87.50 189 ARG A O 1
ATOM 1376 N N . ASN A 1 190 ? 7.224 -6.426 -3.878 1.00 87.50 190 ASN A N 1
ATOM 1377 C CA . ASN A 1 190 ? 6.534 -5.138 -3.850 1.00 87.50 190 ASN A CA 1
ATOM 1378 C C . ASN A 1 190 ? 6.182 -4.645 -5.252 1.00 87.50 190 ASN A C 1
ATOM 1380 O O . ASN A 1 190 ? 5.044 -4.253 -5.487 1.00 87.50 190 ASN A O 1
ATOM 1384 N N . LEU A 1 191 ? 7.129 -4.712 -6.196 1.00 89.88 191 LEU A N 1
ATOM 1385 C CA . LEU A 1 191 ? 6.875 -4.279 -7.570 1.00 89.88 191 LEU A CA 1
ATOM 1386 C C . LEU A 1 191 ? 5.790 -5.131 -8.243 1.00 89.88 191 LEU A C 1
ATOM 1388 O O . LEU A 1 191 ? 4.884 -4.579 -8.856 1.00 89.88 191 LEU A O 1
ATOM 1392 N N . ALA A 1 192 ? 5.852 -6.458 -8.124 1.00 88.62 192 ALA A N 1
ATOM 1393 C CA . ALA A 1 192 ? 4.865 -7.339 -8.744 1.00 88.62 192 ALA A CA 1
ATOM 1394 C C . ALA A 1 192 ? 3.473 -7.180 -8.116 1.00 88.62 192 ALA A C 1
ATOM 1396 O O . ALA A 1 192 ? 2.485 -7.152 -8.845 1.00 88.62 192 ALA A O 1
ATOM 1397 N N . THR A 1 193 ? 3.390 -6.997 -6.793 1.00 86.75 193 THR A N 1
ATOM 1398 C CA . THR A 1 193 ? 2.101 -6.725 -6.140 1.00 86.75 193 THR A CA 1
ATOM 1399 C C . THR A 1 193 ? 1.523 -5.387 -6.601 1.00 86.75 193 THR A C 1
ATOM 1401 O O . THR A 1 193 ? 0.358 -5.325 -6.988 1.00 86.75 193 THR A O 1
ATOM 1404 N N . TRP A 1 194 ? 2.345 -4.336 -6.670 1.00 86.25 194 TRP A N 1
ATOM 1405 C CA . TRP A 1 194 ? 1.907 -3.033 -7.171 1.00 86.25 194 TRP A CA 1
ATOM 1406 C C . TRP A 1 194 ? 1.441 -3.096 -8.633 1.00 86.25 194 TRP A C 1
ATOM 1408 O O . TRP A 1 194 ? 0.411 -2.526 -8.966 1.00 86.25 194 TRP A O 1
ATOM 1418 N N . LEU A 1 195 ? 2.145 -3.833 -9.501 1.00 87.38 195 LEU A N 1
ATOM 1419 C CA . LEU A 1 195 ? 1.743 -4.023 -10.902 1.00 87.38 195 LEU A CA 1
ATOM 1420 C C . LEU A 1 195 ? 0.420 -4.787 -11.051 1.00 87.38 195 LEU A C 1
ATOM 1422 O O . LEU A 1 195 ? -0.274 -4.595 -12.045 1.00 87.38 195 LEU A O 1
ATOM 1426 N N . SER A 1 196 ? 0.074 -5.647 -10.090 1.00 83.00 196 SER A N 1
ATOM 1427 C CA . SER A 1 196 ? -1.186 -6.399 -10.113 1.00 83.00 196 SER A CA 1
ATOM 1428 C C . SER A 1 196 ? -2.403 -5.596 -9.654 1.00 83.00 196 SER A C 1
ATOM 1430 O O . SER A 1 196 ? -3.523 -5.931 -10.027 1.00 83.00 196 SER A O 1
ATOM 1432 N N . ALA A 1 197 ? -2.181 -4.541 -8.867 1.00 80.50 197 ALA A N 1
ATOM 1433 C CA . ALA A 1 197 ? -3.219 -3.641 -8.378 1.00 80.50 197 ALA A CA 1
ATOM 1434 C C . ALA A 1 197 ? -2.645 -2.219 -8.207 1.00 80.50 197 ALA A C 1
ATOM 1436 O O . ALA A 1 197 ? -2.343 -1.806 -7.082 1.00 80.50 197 ALA A O 1
ATOM 1437 N N . PRO A 1 198 ? -2.431 -1.463 -9.303 1.00 80.50 198 PRO A N 1
ATOM 1438 C CA . PRO A 1 198 ? -1.831 -0.137 -9.214 1.00 80.50 198 PRO A CA 1
ATOM 1439 C C . PRO A 1 198 ? -2.761 0.839 -8.487 1.00 80.50 198 PRO A C 1
ATOM 1441 O O . PRO A 1 198 ? -3.841 1.165 -8.970 1.00 80.50 198 PRO A O 1
ATOM 1444 N N . ALA A 1 199 ? -2.317 1.385 -7.354 1.00 72.38 199 ALA A N 1
ATOM 1445 C CA . ALA A 1 199 ? -3.081 2.354 -6.559 1.00 72.38 199 ALA A CA 1
ATOM 1446 C C . ALA A 1 199 ? -3.053 3.780 -7.156 1.00 72.38 199 ALA A C 1
ATOM 1448 O O . ALA A 1 199 ? -2.814 4.760 -6.451 1.00 72.38 199 ALA A O 1
ATOM 1449 N N . THR A 1 200 ? -3.232 3.911 -8.474 1.00 77.38 200 THR A N 1
ATOM 1450 C CA . THR A 1 200 ? -3.272 5.207 -9.169 1.00 77.38 200 THR A CA 1
ATOM 1451 C C . THR A 1 200 ? -4.459 5.244 -10.116 1.00 77.38 200 THR A C 1
ATOM 1453 O O . THR A 1 200 ? -4.654 4.300 -10.872 1.00 77.38 200 THR A O 1
ATOM 1456 N N . ALA A 1 201 ? -5.217 6.343 -10.131 1.00 73.69 201 ALA A N 1
ATOM 1457 C CA . ALA A 1 201 ? -6.399 6.479 -10.988 1.00 73.69 201 ALA A CA 1
ATOM 1458 C C . ALA A 1 201 ? -6.092 6.267 -12.484 1.00 73.69 201 ALA A C 1
ATOM 1460 O O . ALA A 1 201 ? -6.931 5.765 -13.219 1.00 73.69 201 ALA A O 1
ATOM 1461 N N . THR A 1 202 ? -4.880 6.615 -12.926 1.00 80.50 202 THR A N 1
ATOM 1462 C CA . THR A 1 202 ? -4.444 6.504 -14.327 1.00 80.50 202 THR A CA 1
ATOM 1463 C C . THR A 1 202 ? -4.065 5.078 -14.745 1.00 80.50 202 THR A C 1
ATOM 1465 O O . THR A 1 202 ? -4.092 4.776 -15.933 1.00 80.50 202 THR A O 1
ATOM 1468 N N . MET A 1 203 ? -3.675 4.214 -13.799 1.00 83.31 203 MET A N 1
ATOM 1469 C CA . MET A 1 203 ? -3.280 2.817 -14.066 1.00 83.31 203 MET A CA 1
ATOM 1470 C C . MET A 1 203 ? -4.215 1.790 -13.417 1.00 83.31 203 MET A C 1
ATOM 1472 O O . MET A 1 203 ? -3.911 0.598 -13.440 1.00 83.31 203 MET A O 1
ATOM 1476 N N . ASN A 1 204 ? -5.314 2.240 -12.812 1.00 66.88 204 ASN A N 1
ATOM 1477 C CA . ASN A 1 204 ? -6.347 1.350 -12.303 1.00 66.88 204 ASN A CA 1
ATOM 1478 C C . ASN A 1 204 ? -7.014 0.622 -13.496 1.00 66.88 204 ASN A C 1
ATOM 1480 O O . ASN A 1 204 ? -7.117 1.243 -14.559 1.00 66.88 204 ASN A O 1
ATOM 1484 N N . PRO A 1 205 ? -7.421 -0.656 -13.364 1.00 56.81 205 PRO A N 1
ATOM 1485 C CA . PRO A 1 205 ? -8.073 -1.406 -14.439 1.00 56.81 205 PRO A CA 1
ATOM 1486 C C . PRO A 1 205 ? -9.390 -0.784 -14.914 1.00 56.81 205 PRO A C 1
ATOM 1488 O O . PRO A 1 205 ? -10.075 -0.134 -14.089 1.00 56.81 205 PRO A O 1
#

Secondary structure (DSSP, 8-state):
---------------------HHHHHHHHHHHHHTTTT--SSS--SSSPP-TTGGGTS-HHHHHHHHH-HHHHHHTT-HHHHHHHHHTTT-PPP--TT--HHHHHHHHHHHHHHHTSSS-TTS------SPPPHHHHHHHHHHHHTSS--TT-PPPGGGT--BTTBSTT---SSSPP-TTHHHHTTSHHHHHHHHHS--STTT--

Foldseek 3Di:
DDDDDDDDDDPDDPPPPPPPDPLLVVLVVLCVQQPLLAEFAQLAGFLAGHLQVVCVVDPLVVQLVCLQPVPVCVVVVPVVSVVRCVSSVNDGRDNDPPRDSVSSVSNNVNSHVQSPDPHGPRSFDDDDPDDQDPVNVVVLLCQQQVVDADPVRDDHVQQAEFEPPHDPVTGHPNDYHCHCVCVVRPHDRSVVSCLVHPPDPVNGD

pLDDT: mean 87.64, std 13.6, range [40.72, 98.38]

Sequence (205 aa):
MAVIRGARWAVAVVLVAGAVSAAAQDAADYFRTNCVSCHTIGGGRLTGPDLKDVESRKDRAWLVTYIQNPKAVIDSGDPYAAKLLEDARGVIMPTAPGMNAARAAALLDLIAAESKLPHSQFAGLEIPDKPFTAVDVAAGSRYFAGTARLANGGPSCISCHTVRGIGGLGGGRLGPDLTLVFERLGGRRNLATWLSAPATATMNP

Radius of gyration: 23.47 Å; chains: 1; bounding box: 58×82×49 Å